Protein AF-A9UNW7-F1 (afdb_monomer_lite)

Structure (mmCIF, N/CA/C/O backbone):
data_AF-A9UNW7-F1
#
_entry.id   AF-A9UNW7-F1
#
loop_
_atom_site.group_PDB
_atom_site.id
_atom_site.type_symbol
_atom_site.label_atom_id
_atom_site.label_alt_id
_atom_site.label_comp_id
_atom_site.label_asym_id
_atom_site.label_entity_id
_atom_site.label_seq_id
_atom_site.pdbx_PDB_ins_code
_atom_site.Cartn_x
_atom_site.Cartn_y
_atom_site.Cartn_z
_atom_site.occupancy
_atom_site.B_iso_or_equiv
_atom_site.auth_seq_id
_atom_site.auth_comp_id
_atom_site.auth_asym_id
_atom_site.auth_atom_id
_atom_site.pdbx_PDB_model_num
ATOM 1 N N . MET A 1 1 ? -18.813 6.484 -6.111 1.00 53.19 1 MET A N 1
ATOM 2 C CA . MET A 1 1 ? -18.206 5.332 -6.826 1.00 53.19 1 MET A CA 1
ATOM 3 C C . MET A 1 1 ? -17.599 4.389 -5.793 1.00 53.19 1 MET A C 1
ATOM 5 O O . MET A 1 1 ? -16.773 4.836 -5.014 1.00 53.19 1 MET A O 1
ATOM 9 N N . LEU A 1 2 ? -18.031 3.123 -5.731 1.00 58.31 2 LEU A N 1
ATOM 10 C CA . LEU A 1 2 ? -17.604 2.206 -4.662 1.00 58.31 2 LEU A CA 1
ATOM 11 C C . LEU A 1 2 ? -16.202 1.634 -4.911 1.00 58.31 2 LEU A C 1
ATOM 13 O O . LEU A 1 2 ? -15.870 1.246 -6.034 1.00 58.31 2 LEU A O 1
ATOM 17 N N . LEU A 1 3 ? -15.405 1.543 -3.847 1.00 67.38 3 LEU A N 1
ATOM 18 C CA . LEU A 1 3 ? -14.061 0.972 -3.866 1.00 67.38 3 LEU A CA 1
ATOM 19 C C . LEU A 1 3 ? -14.133 -0.540 -4.151 1.00 67.38 3 LEU A C 1
ATOM 21 O O . LEU A 1 3 ? -14.644 -1.320 -3.345 1.00 67.38 3 LEU A O 1
ATOM 25 N N . VAL A 1 4 ? -13.592 -0.981 -5.289 1.00 61.62 4 VAL A N 1
ATOM 26 C CA . VAL A 1 4 ? -13.474 -2.411 -5.611 1.00 61.62 4 VAL A CA 1
ATOM 27 C C . VAL A 1 4 ? -12.068 -2.883 -5.262 1.00 61.62 4 VAL A C 1
ATOM 29 O O . VAL A 1 4 ? -11.119 -2.671 -6.011 1.00 61.62 4 VAL A O 1
ATOM 32 N N . LEU A 1 5 ? -11.937 -3.534 -4.108 1.00 64.50 5 LEU A N 1
ATOM 33 C CA . LEU A 1 5 ? -10.682 -4.145 -3.672 1.00 64.50 5 LEU A CA 1
ATOM 34 C C . LEU A 1 5 ? -10.527 -5.571 -4.212 1.00 64.50 5 LEU A C 1
ATOM 36 O O . LEU A 1 5 ? -11.493 -6.341 -4.239 1.00 64.50 5 LEU A O 1
ATOM 40 N N . SER A 1 6 ? -9.295 -5.926 -4.592 1.00 64.50 6 SER A N 1
ATOM 41 C CA . SER A 1 6 ? -8.919 -7.294 -4.959 1.00 64.50 6 SER A CA 1
ATOM 42 C C . SER A 1 6 ? -9.104 -8.250 -3.770 1.00 64.50 6 SER A C 1
ATOM 44 O O . SER A 1 6 ? -9.165 -7.829 -2.610 1.00 64.50 6 SER A O 1
ATOM 46 N N . ALA A 1 7 ? -9.198 -9.553 -4.048 1.00 59.53 7 ALA A N 1
ATOM 47 C CA . ALA A 1 7 ? -9.318 -10.572 -3.004 1.00 59.53 7 ALA A CA 1
ATOM 48 C C . ALA A 1 7 ? -8.116 -10.570 -2.038 1.00 59.53 7 ALA A C 1
ATOM 50 O O . ALA A 1 7 ? -8.296 -10.779 -0.842 1.00 59.53 7 ALA A O 1
ATOM 51 N N . GLU A 1 8 ? -6.918 -10.260 -2.537 1.00 62.12 8 GLU A N 1
ATOM 52 C CA . GLU A 1 8 ? -5.695 -10.164 -1.731 1.00 62.12 8 GLU A CA 1
ATOM 53 C C . GLU A 1 8 ? -5.702 -8.937 -0.812 1.00 62.12 8 GLU A C 1
ATOM 55 O O . GLU A 1 8 ? -5.382 -9.057 0.367 1.00 62.12 8 GLU A O 1
ATOM 60 N N . HIS A 1 9 ? -6.170 -7.772 -1.280 1.00 65.94 9 HIS A N 1
ATOM 61 C CA . HIS A 1 9 ? -6.255 -6.587 -0.413 1.00 65.94 9 HIS A CA 1
ATOM 62 C C . HIS A 1 9 ? -7.281 -6.793 0.693 1.00 65.94 9 HIS A C 1
ATOM 64 O O . HIS A 1 9 ? -7.061 -6.387 1.828 1.00 65.94 9 HIS A O 1
ATOM 70 N N . LYS A 1 10 ? -8.383 -7.488 0.394 1.00 68.81 10 LYS A N 1
ATOM 71 C CA . LYS A 1 10 ? -9.349 -7.887 1.423 1.00 68.81 10 LYS A CA 1
ATOM 72 C C . LYS A 1 10 ? -8.720 -8.812 2.469 1.00 68.81 10 LYS A C 1
ATOM 74 O O . LYS A 1 10 ? -9.060 -8.680 3.638 1.00 68.81 10 LYS A O 1
ATOM 79 N N . ALA A 1 11 ? -7.792 -9.692 2.085 1.00 67.31 11 ALA A N 1
ATOM 80 C CA . ALA A 1 11 ? -7.071 -10.549 3.026 1.00 67.31 11 ALA A CA 1
ATOM 81 C C . ALA A 1 11 ? -6.102 -9.751 3.919 1.00 67.31 11 ALA A C 1
ATOM 83 O O . ALA A 1 11 ? -6.077 -9.954 5.129 1.00 67.31 11 ALA A O 1
ATOM 84 N N . HIS A 1 12 ? -5.365 -8.785 3.360 1.00 68.06 12 HIS A N 1
ATOM 85 C CA . HIS A 1 12 ? -4.469 -7.916 4.143 1.00 68.06 12 HIS A CA 1
ATOM 86 C C . HIS A 1 12 ? -5.234 -7.012 5.119 1.00 68.06 12 HIS A C 1
ATOM 88 O O . HIS A 1 12 ? -4.772 -6.714 6.219 1.00 68.06 12 HIS A O 1
ATOM 94 N N . LEU A 1 13 ? -6.439 -6.606 4.727 1.00 71.69 13 LEU A N 1
ATOM 95 C CA . LEU A 1 13 ? -7.316 -5.751 5.514 1.00 71.69 13 LEU A CA 1
ATOM 96 C C . LEU A 1 13 ? -8.179 -6.518 6.530 1.00 71.69 13 LEU A C 1
ATOM 98 O O . LEU A 1 13 ? -8.663 -5.909 7.481 1.00 71.69 13 LEU A O 1
ATOM 102 N N . GLN A 1 14 ? -8.350 -7.838 6.386 1.00 72.44 14 GLN A N 1
ATOM 103 C CA . GLN A 1 14 ? -9.106 -8.663 7.341 1.00 72.44 14 GLN A CA 1
ATOM 104 C C . GLN A 1 14 ? -8.537 -8.577 8.760 1.00 72.44 14 GLN A C 1
ATOM 106 O O . GLN A 1 14 ? -9.302 -8.548 9.723 1.00 72.44 14 GLN A O 1
ATOM 111 N N . LEU A 1 15 ? -7.210 -8.477 8.889 1.00 71.19 15 LEU A N 1
ATOM 112 C CA . LEU A 1 15 ? -6.543 -8.305 10.180 1.00 71.19 15 LEU A CA 1
ATOM 113 C C . LEU A 1 15 ? -6.977 -7.009 10.875 1.00 71.19 15 LEU A C 1
ATOM 115 O O . LEU A 1 15 ? -7.243 -7.024 12.074 1.00 71.19 15 LEU A O 1
ATOM 119 N N . LEU A 1 16 ? -7.143 -5.913 10.131 1.00 69.25 16 LEU A N 1
ATOM 120 C CA . LEU A 1 16 ? -7.536 -4.614 10.691 1.00 69.25 16 LEU A CA 1
ATOM 121 C C . LEU A 1 16 ? -8.934 -4.632 11.311 1.00 69.25 16 LEU A C 1
ATOM 123 O O . LEU A 1 16 ? -9.174 -3.922 12.280 1.00 69.25 16 LEU A O 1
ATOM 127 N N . GLY A 1 17 ? -9.839 -5.468 10.794 1.00 70.12 17 GLY A N 1
ATOM 128 C CA . GLY A 1 17 ? -11.183 -5.626 11.355 1.00 70.12 17 GLY A CA 1
ATOM 129 C C . GLY A 1 17 ? -11.206 -6.265 12.749 1.00 70.12 17 GLY A C 1
ATOM 130 O O . GLY A 1 17 ? -12.216 -6.176 13.440 1.00 70.12 17 GLY A O 1
ATOM 131 N N . THR A 1 18 ? -10.107 -6.898 13.171 1.00 71.62 18 THR A N 1
ATOM 132 C CA . THR A 1 18 ? -9.994 -7.589 14.470 1.00 71.62 18 THR A CA 1
ATOM 133 C C . THR A 1 18 ? -9.206 -6.809 15.523 1.00 71.62 18 THR A C 1
ATOM 135 O O . THR A 1 18 ? -9.153 -7.230 16.678 1.00 71.62 18 THR A O 1
ATOM 138 N N . LEU A 1 19 ? -8.586 -5.691 15.137 1.00 72.06 19 LEU A N 1
ATOM 139 C CA . LEU A 1 19 ? -7.685 -4.917 15.988 1.00 72.06 19 LEU A CA 1
ATOM 140 C C . LEU A 1 19 ? -8.398 -3.736 16.651 1.00 72.06 19 LEU A C 1
ATOM 142 O O . LEU A 1 19 ? -9.398 -3.227 16.149 1.00 72.06 19 LEU A O 1
ATOM 146 N N . ASP A 1 20 ? -7.855 -3.301 17.790 1.00 74.81 20 ASP A N 1
ATOM 147 C CA . ASP A 1 20 ? -8.335 -2.116 18.505 1.00 74.81 20 ASP A CA 1
ATOM 148 C C . ASP A 1 20 ? -8.220 -0.875 17.596 1.00 74.81 20 ASP A C 1
ATOM 150 O O . ASP A 1 20 ? -7.157 -0.676 16.993 1.00 74.81 20 ASP A O 1
ATOM 154 N N . PRO A 1 21 ? -9.259 -0.024 17.509 1.00 71.88 21 PRO A N 1
ATOM 155 C CA . PRO A 1 21 ? -9.230 1.219 16.741 1.00 71.88 21 PRO A CA 1
ATOM 156 C C . PRO A 1 21 ? -7.955 2.054 16.936 1.00 71.88 21 PRO A C 1
ATOM 158 O O . PRO A 1 21 ? -7.429 2.584 15.959 1.00 71.88 21 PRO A O 1
ATOM 161 N N . ALA A 1 22 ? -7.399 2.109 18.153 1.00 77.06 22 ALA A N 1
ATOM 162 C CA . ALA A 1 22 ? -6.175 2.864 18.442 1.00 77.06 22 ALA A CA 1
ATOM 163 C C . ALA A 1 22 ? -4.926 2.314 17.721 1.00 77.06 22 ALA A C 1
ATOM 165 O O . ALA A 1 22 ? -4.057 3.075 17.289 1.00 77.06 22 ALA A O 1
ATOM 166 N N . ILE A 1 23 ? -4.838 0.990 17.567 1.00 76.88 23 ILE A N 1
ATOM 167 C CA . ILE A 1 23 ? -3.741 0.315 16.856 1.00 76.88 23 ILE A CA 1
ATOM 168 C C . ILE A 1 23 ? -3.827 0.627 15.366 1.00 76.88 23 ILE A C 1
ATOM 170 O O . ILE A 1 23 ? -2.818 0.847 14.695 1.00 76.88 23 ILE A O 1
ATOM 174 N N . VAL A 1 24 ? -5.049 0.669 14.848 1.00 74.44 24 VAL A N 1
ATOM 175 C CA . VAL A 1 24 ? -5.279 0.933 13.437 1.00 74.44 24 VAL A CA 1
ATOM 176 C C . VAL A 1 24 ? -4.934 2.386 13.086 1.00 74.44 24 VAL A C 1
ATOM 178 O O . VAL A 1 24 ? -4.365 2.632 12.021 1.00 74.44 24 VAL A O 1
ATOM 181 N N . THR A 1 25 ? -5.157 3.341 13.998 1.00 76.69 25 THR A N 1
ATOM 182 C CA . THR A 1 25 ? -4.634 4.711 13.854 1.00 76.69 25 THR A CA 1
ATOM 183 C C . THR A 1 25 ? -3.107 4.721 13.758 1.00 76.69 25 THR A C 1
ATOM 185 O O . THR A 1 25 ? -2.540 5.409 12.908 1.00 76.69 25 THR A O 1
ATOM 188 N N . GLU A 1 26 ? -2.425 3.949 14.615 1.00 81.00 26 GLU A N 1
ATOM 189 C CA . GLU A 1 26 ? -0.961 3.830 14.596 1.00 81.00 26 GLU A CA 1
ATOM 190 C C . GLU A 1 26 ? -0.498 3.275 13.238 1.00 81.00 26 GLU A C 1
ATOM 192 O O . GLU A 1 26 ? 0.419 3.828 12.636 1.00 81.00 26 GLU A O 1
ATOM 197 N N . PHE A 1 27 ? -1.190 2.276 12.682 1.00 83.81 27 PHE A N 1
ATOM 198 C CA . PHE A 1 27 ? -0.898 1.749 11.345 1.00 83.81 27 PHE A CA 1
ATOM 199 C C . PHE A 1 27 ? -1.154 2.744 10.212 1.00 83.81 27 PHE A C 1
ATOM 201 O O . PHE A 1 27 ? -0.343 2.816 9.290 1.00 83.81 27 PHE A O 1
ATOM 208 N N . GLY A 1 28 ? -2.222 3.541 10.284 1.00 82.19 28 GLY A N 1
ATOM 209 C CA . GLY A 1 28 ? -2.475 4.614 9.320 1.00 82.19 28 GLY A CA 1
ATOM 210 C C . GLY A 1 28 ? -1.369 5.671 9.326 1.00 82.19 28 GLY A C 1
ATOM 211 O O . GLY A 1 28 ? -0.876 6.062 8.269 1.00 82.19 28 GLY A O 1
ATOM 212 N N . ASN A 1 29 ? -0.898 6.061 10.510 1.00 83.12 29 ASN A N 1
ATOM 213 C CA . ASN A 1 29 ? 0.222 6.992 10.646 1.00 83.12 29 ASN A CA 1
ATOM 214 C C . ASN A 1 29 ? 1.536 6.395 10.125 1.00 83.12 29 ASN A C 1
ATOM 216 O O . ASN A 1 29 ? 2.287 7.079 9.435 1.00 83.12 29 ASN A O 1
ATOM 220 N N . ILE A 1 30 ? 1.797 5.112 10.401 1.00 81.94 30 ILE A N 1
ATOM 221 C CA . ILE A 1 30 ? 2.968 4.400 9.867 1.00 81.94 30 ILE A CA 1
ATOM 222 C C . ILE A 1 30 ? 2.893 4.304 8.337 1.00 81.94 30 ILE A C 1
ATOM 224 O O . ILE A 1 30 ? 3.920 4.446 7.677 1.00 81.94 30 ILE A O 1
ATOM 228 N N . ALA A 1 31 ? 1.703 4.114 7.758 1.00 83.50 31 ALA A N 1
ATOM 229 C CA . ALA A 1 31 ? 1.515 4.093 6.308 1.00 83.50 31 ALA A CA 1
ATOM 230 C C . ALA A 1 31 ? 1.880 5.442 5.666 1.00 83.50 31 ALA A C 1
ATOM 232 O O . ALA A 1 31 ? 2.579 5.476 4.655 1.00 83.50 31 ALA A O 1
ATOM 233 N N . ILE A 1 32 ? 1.466 6.561 6.269 1.00 81.25 32 ILE A N 1
ATOM 234 C CA . ILE A 1 32 ? 1.844 7.899 5.792 1.00 81.25 32 ILE A CA 1
ATOM 235 C C . ILE A 1 32 ? 3.345 8.159 5.980 1.00 81.25 32 ILE A C 1
ATOM 237 O O . ILE A 1 32 ? 3.995 8.633 5.049 1.00 81.25 32 ILE A O 1
ATOM 241 N N . ASP A 1 33 ? 3.913 7.814 7.139 1.00 79.94 33 ASP A N 1
ATOM 242 C CA . ASP A 1 33 ? 5.351 7.967 7.410 1.00 79.94 33 ASP A CA 1
ATOM 243 C C . ASP A 1 33 ? 6.197 7.148 6.425 1.00 79.94 33 ASP A C 1
ATOM 245 O O . ASP A 1 33 ? 7.210 7.623 5.918 1.00 79.94 33 ASP A O 1
ATOM 249 N N . PHE A 1 34 ? 5.734 5.951 6.062 1.00 81.31 34 PHE A N 1
ATOM 250 C CA . PHE A 1 34 ? 6.362 5.131 5.033 1.00 81.31 34 PHE A CA 1
ATOM 251 C C . PHE A 1 34 ? 6.362 5.822 3.668 1.00 81.31 34 PHE A C 1
ATOM 253 O O . PHE A 1 34 ? 7.383 5.825 2.981 1.00 81.31 34 PHE A O 1
ATOM 260 N N . LEU A 1 35 ? 5.239 6.419 3.264 1.00 75.69 35 LEU A N 1
ATOM 261 C CA . LEU A 1 35 ? 5.154 7.145 1.997 1.00 75.69 35 LEU A CA 1
ATOM 262 C C . LEU A 1 35 ? 6.041 8.399 1.982 1.00 75.69 35 LEU A C 1
ATOM 264 O O . LEU A 1 35 ? 6.531 8.782 0.922 1.00 75.69 35 LEU A O 1
ATOM 268 N N . GLN A 1 36 ? 6.246 9.040 3.135 1.00 75.81 36 GLN A N 1
ATOM 269 C CA . GLN A 1 36 ? 7.061 10.252 3.263 1.00 75.81 36 GLN A CA 1
ATOM 270 C C . GLN A 1 36 ? 8.561 9.957 3.354 1.00 75.81 36 GLN A C 1
ATOM 272 O O . GLN A 1 36 ? 9.361 10.600 2.676 1.00 75.81 36 GLN A O 1
ATOM 277 N N . ASN A 1 37 ? 8.941 8.995 4.195 1.00 73.75 37 ASN A N 1
ATOM 278 C CA . ASN A 1 37 ? 10.318 8.775 4.640 1.00 73.75 37 ASN A CA 1
ATOM 279 C C . ASN A 1 37 ? 10.882 7.400 4.233 1.00 73.75 37 ASN A C 1
ATOM 281 O O . ASN A 1 37 ? 12.066 7.129 4.446 1.00 73.75 37 ASN A O 1
ATOM 285 N N . GLY A 1 38 ? 10.066 6.535 3.626 1.00 69.12 38 GLY A N 1
ATOM 286 C CA . GLY A 1 38 ? 10.432 5.174 3.240 1.00 69.12 38 GLY A CA 1
ATOM 287 C C . GLY A 1 38 ? 10.338 4.155 4.383 1.00 69.12 38 GLY A C 1
ATOM 288 O O . GLY A 1 38 ? 9.887 4.432 5.494 1.00 69.12 38 GLY A O 1
ATOM 289 N N . THR A 1 39 ? 10.760 2.918 4.113 1.00 72.00 39 THR A N 1
ATOM 290 C CA . THR A 1 39 ? 10.608 1.798 5.055 1.00 72.00 39 THR A CA 1
ATOM 291 C C . THR A 1 39 ? 11.487 1.940 6.301 1.00 72.00 39 THR A C 1
ATOM 293 O O . THR A 1 39 ? 12.707 1.784 6.235 1.00 72.00 39 THR A O 1
ATOM 296 N N . ASN A 1 40 ? 10.872 2.099 7.478 1.00 75.94 40 ASN A N 1
ATOM 297 C CA . ASN A 1 40 ? 11.579 2.061 8.759 1.00 75.94 40 ASN A CA 1
ATOM 298 C C . ASN A 1 40 ? 11.375 0.723 9.490 1.00 75.94 40 ASN A C 1
ATOM 300 O O . ASN A 1 40 ? 10.443 0.554 10.276 1.00 75.94 40 ASN A O 1
ATOM 304 N N . GLN A 1 41 ? 12.284 -0.235 9.279 1.00 78.38 41 GLN A N 1
ATOM 305 C CA . GLN A 1 41 ? 12.186 -1.581 9.872 1.00 78.38 41 GLN A CA 1
ATOM 306 C C . GLN A 1 41 ? 12.054 -1.581 11.407 1.00 78.38 41 GLN A C 1
ATOM 308 O O . GLN A 1 41 ? 11.431 -2.482 11.966 1.00 78.38 41 GLN A O 1
ATOM 313 N N . LYS A 1 42 ? 12.597 -0.573 12.105 1.00 79.19 42 LYS A N 1
ATOM 314 C CA . LYS A 1 42 ? 12.491 -0.472 13.571 1.00 79.19 42 LYS A CA 1
ATOM 315 C C . LYS A 1 42 ? 11.057 -0.206 14.027 1.00 79.19 42 LYS A C 1
ATOM 317 O O . LYS A 1 42 ? 10.658 -0.709 15.074 1.00 79.19 42 LYS A O 1
ATOM 322 N N . VAL A 1 43 ? 10.290 0.553 13.245 1.00 78.81 43 VAL A N 1
ATOM 323 C CA . VAL A 1 43 ? 8.888 0.885 13.539 1.00 78.81 43 VAL A CA 1
ATOM 324 C C . VAL A 1 43 ? 8.014 -0.357 13.380 1.00 78.81 43 VAL A C 1
ATOM 326 O O . VAL A 1 43 ? 7.296 -0.708 14.313 1.00 78.81 43 VAL A O 1
ATOM 329 N N . TYR A 1 44 ? 8.186 -1.106 12.286 1.00 80.19 44 TYR A N 1
ATOM 330 C CA . TYR A 1 44 ? 7.499 -2.386 12.074 1.00 80.19 44 TYR A CA 1
ATOM 331 C C . TYR A 1 44 ? 7.828 -3.419 13.160 1.00 80.19 44 TYR A C 1
ATOM 333 O O . TYR A 1 44 ? 6.932 -4.062 13.700 1.00 80.19 44 TYR A O 1
ATOM 341 N N . GLN A 1 45 ? 9.104 -3.551 13.539 1.00 80.75 45 GLN A N 1
ATOM 342 C CA . GLN A 1 45 ? 9.515 -4.465 14.611 1.00 80.75 45 GLN A CA 1
ATOM 343 C C . GLN A 1 45 ? 8.970 -4.050 15.983 1.00 80.75 45 GLN A C 1
ATOM 345 O O . GLN A 1 45 ? 8.638 -4.912 16.797 1.00 80.75 45 GLN A O 1
ATOM 350 N N . SER A 1 46 ? 8.892 -2.746 16.255 1.00 83.38 46 SER A N 1
ATOM 351 C CA . SER A 1 46 ? 8.305 -2.214 17.488 1.00 83.38 46 SER A CA 1
ATOM 352 C C . SER A 1 46 ? 6.806 -2.509 17.548 1.00 83.38 46 SER A C 1
ATOM 354 O O . SER A 1 46 ? 6.333 -3.059 18.541 1.00 83.38 46 SER A O 1
ATOM 356 N N . ALA A 1 47 ? 6.079 -2.238 16.462 1.00 80.12 47 ALA A N 1
ATOM 357 C CA . ALA A 1 47 ? 4.653 -2.522 16.344 1.00 80.12 47 ALA A CA 1
ATOM 358 C C . ALA A 1 47 ? 4.353 -4.026 16.469 1.00 80.12 47 ALA A C 1
ATOM 360 O O . ALA A 1 47 ? 3.519 -4.415 17.280 1.00 80.12 47 ALA A O 1
ATOM 361 N N . ALA A 1 48 ? 5.107 -4.886 15.777 1.00 84.56 48 ALA A N 1
ATOM 362 C CA . ALA A 1 48 ? 4.984 -6.342 15.892 1.00 84.56 48 ALA A CA 1
ATOM 363 C C . ALA A 1 48 ? 5.150 -6.830 17.341 1.00 84.56 48 ALA A C 1
ATOM 365 O O . ALA A 1 48 ? 4.344 -7.615 17.838 1.00 84.56 48 ALA A O 1
ATOM 366 N N . LYS A 1 49 ? 6.148 -6.306 18.067 1.00 83.50 49 LYS A N 1
ATOM 367 C CA . LYS A 1 49 ? 6.375 -6.649 19.482 1.00 83.50 49 LYS A CA 1
ATOM 368 C C . LYS A 1 49 ? 5.270 -6.149 20.409 1.00 83.50 49 LYS A C 1
ATOM 370 O O . LYS A 1 49 ? 4.897 -6.880 21.320 1.00 83.50 49 LYS A O 1
ATOM 375 N N . LYS A 1 50 ? 4.770 -4.926 20.205 1.00 81.38 50 LYS A N 1
ATOM 376 C CA . LYS A 1 50 ? 3.678 -4.357 21.016 1.00 81.38 50 LYS A CA 1
ATOM 377 C C . LYS A 1 50 ? 2.377 -5.143 20.850 1.00 81.38 50 LYS A C 1
ATOM 379 O O . LYS A 1 50 ? 1.638 -5.301 21.813 1.00 81.38 50 LYS A O 1
ATOM 384 N N . LEU A 1 51 ? 2.118 -5.614 19.635 1.00 77.19 51 LEU A N 1
ATOM 385 C CA . LEU A 1 51 ? 0.857 -6.241 19.247 1.00 77.19 51 LEU A CA 1
ATOM 386 C C . LEU A 1 51 ? 0.873 -7.765 19.371 1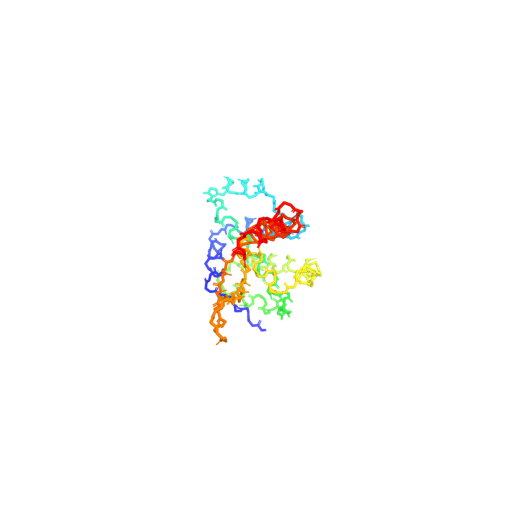.00 77.19 51 LEU A C 1
ATOM 388 O O . LEU A 1 51 ? -0.173 -8.396 19.280 1.00 77.19 51 LEU A O 1
ATOM 392 N N . GLY A 1 52 ? 2.052 -8.364 19.560 1.00 77.69 52 GLY A N 1
ATOM 393 C CA . GLY A 1 52 ? 2.211 -9.818 19.564 1.00 77.69 52 GLY A CA 1
ATOM 394 C C . GLY A 1 52 ? 1.929 -10.464 18.203 1.00 77.69 52 GLY A C 1
ATOM 395 O O . GLY A 1 52 ? 1.693 -11.668 18.144 1.00 77.69 52 GLY A O 1
ATOM 396 N N . LEU A 1 53 ? 1.948 -9.679 17.123 1.00 80.25 53 LEU A N 1
ATOM 397 C CA . LEU A 1 53 ? 1.708 -10.133 15.755 1.00 80.25 53 LEU A CA 1
ATOM 398 C C . LEU A 1 53 ? 3.036 -10.399 15.038 1.00 80.25 53 LEU A C 1
ATOM 400 O O . LEU A 1 53 ? 4.043 -9.742 15.333 1.00 80.25 53 LEU A O 1
ATOM 404 N N . PRO A 1 54 ? 3.076 -11.337 14.079 1.00 82.56 54 PRO A N 1
ATOM 405 C CA . PRO A 1 54 ? 4.262 -11.525 13.263 1.00 82.56 54 PRO A CA 1
ATOM 406 C C . PRO A 1 54 ? 4.507 -10.284 12.393 1.00 82.56 54 PRO A C 1
ATOM 408 O O . PRO A 1 54 ? 3.587 -9.577 11.982 1.00 82.56 54 PRO A O 1
ATOM 411 N N . LEU A 1 55 ? 5.782 -10.018 12.101 1.00 81.31 55 LEU A N 1
ATOM 412 C CA . LEU A 1 55 ? 6.206 -8.846 11.327 1.00 81.31 55 LEU A CA 1
ATOM 413 C C . LEU A 1 55 ? 5.519 -8.770 9.954 1.00 81.31 55 LEU A C 1
ATOM 415 O O . LEU A 1 55 ? 5.222 -7.676 9.488 1.00 81.31 55 LEU A O 1
ATOM 419 N N . THR A 1 56 ? 5.262 -9.930 9.347 1.00 80.56 56 THR A N 1
ATOM 420 C CA . THR A 1 56 ? 4.571 -10.086 8.061 1.00 80.56 56 THR A CA 1
ATOM 421 C C . THR A 1 56 ? 3.141 -9.568 8.098 1.00 80.56 56 THR A C 1
ATOM 423 O O . THR A 1 56 ? 2.680 -8.970 7.134 1.00 80.56 56 THR A O 1
ATOM 426 N N . ASP A 1 57 ? 2.440 -9.758 9.212 1.00 79.75 57 ASP A N 1
ATOM 427 C CA . ASP A 1 57 ? 1.041 -9.353 9.348 1.00 79.75 57 ASP A CA 1
ATOM 428 C C . ASP A 1 57 ? 0.954 -7.842 9.548 1.00 79.75 57 ASP A C 1
ATOM 430 O O . ASP A 1 57 ? 0.103 -7.178 8.963 1.00 79.75 57 ASP A O 1
ATOM 434 N N . VAL A 1 58 ? 1.899 -7.279 10.308 1.00 81.69 58 VAL A N 1
ATOM 435 C CA . VAL A 1 58 ? 2.025 -5.828 10.486 1.00 81.69 58 VAL A CA 1
ATOM 436 C C . VAL A 1 58 ? 2.401 -5.143 9.174 1.00 81.69 58 VAL A C 1
ATOM 438 O O . VAL A 1 58 ? 1.806 -4.121 8.838 1.00 81.69 58 VAL A O 1
ATOM 441 N N . SER A 1 59 ? 3.357 -5.689 8.413 1.00 80.50 59 SER A N 1
ATOM 442 C CA . SER A 1 59 ? 3.710 -5.124 7.105 1.00 80.50 59 SER A CA 1
ATOM 443 C C . SER A 1 59 ? 2.535 -5.197 6.136 1.00 80.50 59 SER A C 1
ATOM 445 O O . SER A 1 59 ? 2.181 -4.180 5.550 1.00 80.50 59 SER A O 1
ATOM 447 N N . SER A 1 60 ? 1.860 -6.348 6.060 1.00 79.94 60 SER A N 1
ATOM 448 C CA . SER A 1 60 ? 0.702 -6.541 5.178 1.00 79.94 60 SER A CA 1
ATOM 449 C C . SER A 1 60 ? -0.450 -5.594 5.526 1.00 79.94 60 SER A C 1
ATOM 451 O O . SER A 1 60 ? -1.084 -5.034 4.635 1.00 79.94 60 SER A O 1
ATOM 453 N N . ALA A 1 61 ? -0.703 -5.366 6.819 1.00 81.44 61 ALA A N 1
ATOM 454 C CA . ALA A 1 61 ? -1.732 -4.442 7.286 1.00 81.44 61 ALA A CA 1
ATOM 455 C C . ALA A 1 61 ? -1.431 -2.985 6.886 1.00 81.44 61 ALA A C 1
ATOM 457 O O . ALA A 1 61 ? -2.302 -2.293 6.357 1.00 81.44 61 ALA A O 1
ATOM 458 N N . VAL A 1 62 ? -0.192 -2.527 7.096 1.00 83.06 62 VAL A N 1
ATOM 459 C CA . VAL A 1 62 ? 0.241 -1.168 6.726 1.00 83.06 62 VAL A CA 1
ATOM 460 C C . VAL A 1 62 ? 0.237 -0.979 5.206 1.00 83.06 62 VAL A C 1
ATOM 462 O O . VAL A 1 62 ? -0.243 0.043 4.717 1.00 83.06 62 VAL A O 1
ATOM 465 N N . GLU A 1 63 ? 0.704 -1.973 4.449 1.00 79.19 63 GLU A N 1
ATOM 466 C CA . GLU A 1 63 ? 0.652 -1.981 2.982 1.00 79.19 63 GLU A CA 1
ATOM 467 C C . GLU A 1 63 ? -0.790 -1.935 2.464 1.00 79.19 63 GLU A C 1
ATOM 469 O O . GLU A 1 63 ? -1.095 -1.166 1.551 1.00 79.19 63 GLU A O 1
ATOM 474 N N . GLY A 1 64 ? -1.699 -2.685 3.093 1.00 80.06 64 GLY A N 1
ATOM 475 C CA . GLY A 1 64 ? -3.126 -2.660 2.779 1.00 80.06 64 GLY A CA 1
ATOM 476 C C . GLY A 1 64 ? -3.749 -1.274 2.969 1.00 80.06 64 GLY A C 1
ATOM 477 O O . GLY A 1 64 ? -4.484 -0.811 2.094 1.00 80.06 64 GLY A O 1
ATOM 478 N N . ILE A 1 65 ? -3.429 -0.584 4.071 1.00 83.19 65 ILE A N 1
ATOM 479 C CA . ILE A 1 65 ? -3.906 0.787 4.332 1.00 83.19 65 ILE A CA 1
ATOM 480 C C . ILE A 1 65 ? -3.332 1.764 3.308 1.00 83.19 65 ILE A C 1
ATOM 482 O O . ILE A 1 65 ? -4.070 2.554 2.721 1.00 83.19 65 ILE A O 1
ATOM 486 N N . MET A 1 66 ? -2.025 1.700 3.072 1.00 82.75 66 MET A N 1
ATOM 487 C CA . MET A 1 66 ? -1.338 2.556 2.111 1.00 82.75 66 MET A CA 1
ATOM 488 C C . MET A 1 66 ? -1.939 2.419 0.711 1.00 82.75 66 MET A C 1
ATOM 490 O O . MET A 1 66 ? -2.235 3.420 0.057 1.00 82.75 66 MET A O 1
ATOM 494 N N . PHE A 1 67 ? -2.171 1.185 0.267 1.00 79.62 67 PHE A N 1
ATOM 495 C CA . PHE A 1 67 ? -2.803 0.940 -1.017 1.00 79.62 67 PHE A CA 1
ATOM 496 C C . PHE A 1 67 ? -4.232 1.468 -1.070 1.00 79.62 67 PHE A C 1
ATOM 498 O O . PHE A 1 67 ? -4.608 2.101 -2.052 1.00 79.62 67 PHE A O 1
ATOM 505 N N . LEU A 1 68 ? -5.023 1.222 -0.025 1.00 82.12 68 LEU A N 1
ATOM 506 C CA . LEU A 1 68 ? -6.391 1.716 0.047 1.00 82.12 68 LEU A CA 1
ATOM 507 C C . LEU A 1 68 ? -6.417 3.242 -0.095 1.00 82.12 68 LEU A C 1
ATOM 509 O O . LEU A 1 68 ? -7.175 3.753 -0.915 1.00 82.12 68 LEU A O 1
ATOM 513 N N . LEU A 1 69 ? -5.548 3.961 0.620 1.00 84.00 69 LEU A N 1
ATOM 514 C CA . LEU A 1 69 ? -5.440 5.420 0.535 1.00 84.00 69 LEU A CA 1
ATOM 515 C C . LEU A 1 69 ? -5.048 5.895 -0.873 1.00 84.00 69 LEU A C 1
ATOM 517 O O . LEU A 1 69 ? -5.671 6.813 -1.407 1.00 84.00 69 LEU A O 1
ATOM 521 N N . LEU A 1 70 ? -4.061 5.252 -1.501 1.00 82.25 70 LEU A N 1
ATOM 522 C CA . LEU A 1 70 ? -3.633 5.591 -2.861 1.00 82.25 70 LEU A CA 1
ATOM 523 C C . LEU A 1 70 ? -4.717 5.298 -3.904 1.00 82.25 70 LEU A C 1
ATOM 525 O O . LEU A 1 70 ? -4.910 6.092 -4.823 1.00 82.25 70 LEU A O 1
ATOM 529 N N . GLU A 1 71 ? -5.459 4.201 -3.757 1.00 80.44 71 GLU A N 1
ATOM 530 C CA . GLU A 1 71 ? -6.595 3.886 -4.625 1.00 80.44 71 GLU A CA 1
ATOM 531 C C . GLU A 1 71 ? -7.738 4.882 -4.477 1.00 80.44 71 GLU A C 1
ATOM 533 O O . GLU A 1 71 ? -8.333 5.279 -5.479 1.00 80.44 71 GLU A O 1
ATOM 538 N N . CYS A 1 72 ? -8.013 5.339 -3.254 1.00 83.38 72 CYS A N 1
ATOM 539 C CA . CYS A 1 72 ? -9.018 6.373 -3.021 1.00 83.38 72 CYS A CA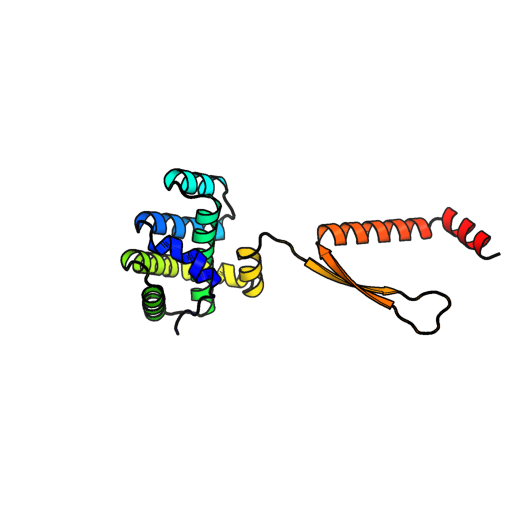 1
ATOM 540 C C . CYS A 1 72 ? -8.662 7.665 -3.762 1.00 83.38 72 CYS A C 1
ATOM 542 O O . CYS A 1 72 ? -9.514 8.227 -4.451 1.00 83.38 72 CYS A O 1
ATOM 544 N N . VAL A 1 73 ? -7.391 8.085 -3.702 1.00 85.25 73 VAL A N 1
ATOM 545 C CA . VAL A 1 73 ? -6.915 9.272 -4.430 1.00 85.25 73 VAL A CA 1
ATOM 546 C C . VAL A 1 73 ? -6.930 9.049 -5.941 1.00 85.25 73 VAL A C 1
ATOM 548 O O . VAL A 1 73 ? -7.342 9.938 -6.688 1.00 85.25 73 VAL A O 1
ATOM 551 N N . ARG A 1 74 ? -6.527 7.861 -6.412 1.00 82.62 74 ARG A N 1
ATOM 552 C CA . ARG A 1 74 ? -6.524 7.507 -7.841 1.00 82.62 74 ARG A CA 1
ATOM 553 C C . ARG A 1 74 ? -7.923 7.576 -8.445 1.00 82.62 74 ARG A C 1
ATOM 555 O O . ARG A 1 74 ? -8.094 8.095 -9.545 1.00 82.62 74 ARG A O 1
ATOM 562 N N . LEU A 1 75 ? -8.908 7.039 -7.731 1.00 81.56 75 LEU A N 1
ATOM 563 C CA . LEU A 1 75 ? -10.311 7.030 -8.137 1.00 81.56 75 LEU A CA 1
ATOM 564 C C . LEU A 1 75 ? -11.033 8.343 -7.805 1.00 81.56 75 LEU A C 1
ATOM 566 O O . LEU A 1 75 ? -12.189 8.503 -8.191 1.00 81.56 75 LEU A O 1
ATOM 570 N N . ASN A 1 76 ? -10.352 9.281 -7.135 1.00 81.69 76 ASN A N 1
ATOM 571 C CA . ASN A 1 76 ? -10.900 10.557 -6.691 1.00 81.69 76 ASN A CA 1
ATOM 572 C C . ASN A 1 76 ? -12.218 10.369 -5.918 1.00 81.69 76 ASN A C 1
ATOM 574 O O . ASN A 1 76 ? -13.230 10.998 -6.227 1.00 81.69 76 ASN A O 1
ATOM 578 N N . ILE A 1 77 ? -12.201 9.435 -4.962 1.00 83.06 77 ILE A N 1
ATOM 579 C CA . ILE A 1 77 ? -13.374 9.043 -4.178 1.00 83.06 77 ILE A CA 1
ATOM 580 C C . ILE A 1 77 ? -13.725 10.157 -3.192 1.00 83.06 77 ILE A C 1
ATOM 582 O O . ILE A 1 77 ? -12.862 10.656 -2.463 1.00 83.06 77 ILE A O 1
ATOM 586 N N . GLU A 1 78 ? -15.003 10.531 -3.175 1.00 82.69 78 GLU A N 1
ATOM 587 C CA . GLU A 1 78 ? -15.553 11.472 -2.204 1.00 82.69 78 GLU A CA 1
ATOM 588 C C . GLU A 1 78 ? -15.716 10.813 -0.827 1.00 82.69 78 GLU A C 1
ATOM 590 O O . GLU A 1 78 ? -15.846 9.601 -0.692 1.00 82.69 78 GLU A O 1
ATOM 595 N N . GLU A 1 79 ? -15.729 11.614 0.232 1.00 80.56 79 GLU A N 1
ATOM 596 C CA . GLU A 1 79 ? -15.737 11.120 1.617 1.00 80.56 79 GLU A CA 1
ATOM 597 C C . GLU A 1 79 ? -16.934 10.214 1.938 1.00 80.56 79 GLU A C 1
ATOM 599 O O . GLU A 1 79 ? -16.802 9.234 2.670 1.00 80.56 79 GLU A O 1
ATOM 604 N N . THR A 1 80 ? -18.097 10.540 1.374 1.00 79.00 80 THR A N 1
ATOM 605 C CA . THR A 1 80 ? -19.341 9.772 1.500 1.00 79.00 80 THR A CA 1
ATOM 606 C C . THR A 1 80 ? -19.207 8.400 0.846 1.00 79.00 80 THR A C 1
ATOM 608 O O . THR A 1 80 ? -19.510 7.383 1.465 1.00 79.00 80 THR A O 1
ATOM 611 N N . ASP A 1 81 ? -18.653 8.361 -0.365 1.00 81.12 81 ASP A N 1
ATOM 612 C CA . ASP A 1 81 ? -18.373 7.127 -1.095 1.00 81.12 81 ASP A CA 1
ATOM 613 C C . ASP A 1 81 ? -17.300 6.272 -0.400 1.00 81.12 81 ASP A C 1
ATOM 615 O O . ASP A 1 81 ? -17.371 5.038 -0.423 1.00 81.12 81 ASP A O 1
ATOM 619 N N . LEU A 1 82 ? -16.302 6.907 0.227 1.00 81.12 82 LEU A N 1
ATOM 620 C CA . LEU A 1 82 ? -15.276 6.221 1.010 1.00 81.12 82 LEU A CA 1
ATOM 621 C C . LEU A 1 82 ? -15.895 5.570 2.248 1.00 81.12 82 LEU A C 1
ATOM 623 O O . LEU A 1 82 ? -15.651 4.394 2.503 1.00 81.12 82 LEU A O 1
ATOM 627 N N . HIS A 1 83 ? -16.736 6.299 2.979 1.00 81.56 83 HIS A N 1
ATOM 628 C CA . HIS A 1 83 ? -17.449 5.765 4.134 1.00 81.56 83 HIS A CA 1
ATOM 629 C C . HIS A 1 83 ? -18.312 4.549 3.759 1.00 81.56 83 HIS A C 1
ATOM 631 O O . HIS A 1 83 ? -18.192 3.494 4.381 1.00 81.56 83 HIS A O 1
ATOM 637 N N . ASP A 1 84 ? -19.102 4.644 2.688 1.00 80.38 84 ASP A N 1
ATOM 638 C CA . ASP A 1 84 ? -19.951 3.543 2.213 1.00 80.38 84 ASP A CA 1
ATOM 639 C C . ASP A 1 84 ? -19.128 2.331 1.739 1.00 80.38 84 ASP A C 1
ATOM 641 O O . ASP A 1 84 ? -19.492 1.166 1.956 1.00 80.38 84 ASP A O 1
ATOM 645 N N . SER A 1 85 ? -17.963 2.592 1.147 1.00 80.25 85 SER A N 1
ATOM 646 C CA . SER A 1 85 ? -17.012 1.550 0.758 1.00 80.25 85 SER A CA 1
ATOM 647 C C . SER A 1 85 ? -16.400 0.842 1.971 1.00 80.25 85 SER A C 1
ATOM 649 O O . SER A 1 85 ? -16.285 -0.383 1.970 1.00 80.25 85 SER A O 1
ATOM 651 N N . LEU A 1 86 ? -16.046 1.578 3.028 1.00 79.69 86 LEU A N 1
ATOM 652 C CA . LEU A 1 86 ? -15.490 1.017 4.264 1.00 79.69 86 LEU A CA 1
ATOM 653 C C . LEU A 1 86 ? -16.538 0.225 5.058 1.00 79.69 86 LEU A C 1
ATOM 655 O O . LEU A 1 86 ? -16.224 -0.847 5.580 1.00 79.69 86 LEU A O 1
ATOM 659 N N . LEU A 1 87 ? -17.796 0.678 5.064 1.00 76.31 87 LEU A N 1
ATOM 660 C CA . LEU A 1 87 ? -18.920 -0.081 5.622 1.00 76.31 87 LEU A CA 1
ATOM 661 C C . LEU A 1 87 ? -19.108 -1.425 4.908 1.00 76.31 87 LEU A C 1
ATOM 663 O O . LEU A 1 87 ? -19.318 -2.451 5.554 1.00 76.31 87 LEU A O 1
ATOM 667 N N . THR A 1 88 ? -18.964 -1.448 3.581 1.00 76.12 88 THR A N 1
ATOM 668 C CA . THR A 1 88 ? -19.033 -2.687 2.786 1.00 76.12 88 THR A CA 1
ATOM 669 C C . THR A 1 88 ? -17.910 -3.669 3.150 1.00 76.12 88 THR A C 1
ATOM 671 O O . THR A 1 88 ? -18.080 -4.885 3.051 1.00 76.12 88 THR A O 1
ATOM 674 N N . LEU A 1 89 ? -16.767 -3.160 3.616 1.00 71.12 89 LEU A N 1
ATOM 675 C CA . LEU A 1 89 ? -15.629 -3.958 4.078 1.00 71.12 89 LEU A CA 1
ATOM 676 C C . LEU A 1 89 ? -15.768 -4.430 5.535 1.00 71.12 89 LEU A C 1
ATOM 678 O O . LEU A 1 89 ? -14.890 -5.135 6.022 1.00 71.12 89 LEU A O 1
ATOM 682 N N . SER A 1 90 ? -16.891 -4.121 6.200 1.00 70.94 90 SER A N 1
ATOM 683 C CA . SER A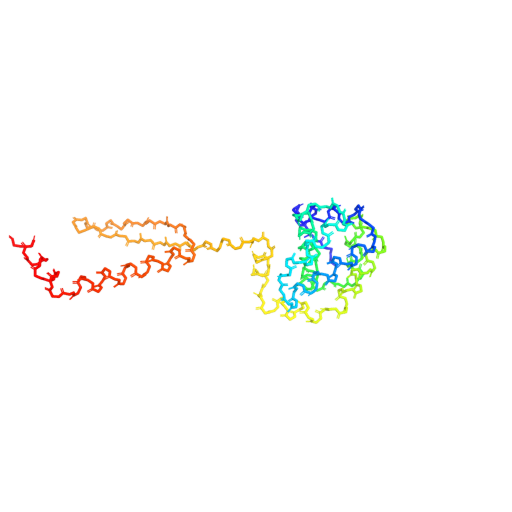 1 90 ? -17.178 -4.497 7.596 1.00 70.94 90 SER A CA 1
ATOM 684 C C . SER A 1 90 ? -16.150 -3.965 8.599 1.00 70.94 90 SER A C 1
ATOM 686 O O . SER A 1 90 ? -15.881 -4.592 9.623 1.00 70.94 90 SER A O 1
ATOM 688 N N . PHE A 1 91 ? -15.562 -2.807 8.304 1.00 72.88 91 PHE A N 1
ATOM 689 C CA . PHE A 1 91 ? -14.636 -2.153 9.214 1.00 72.88 91 PHE A CA 1
ATOM 690 C C . PHE A 1 91 ? -15.347 -1.507 10.410 1.00 72.88 91 PHE A C 1
ATOM 692 O O . PHE A 1 91 ? -16.486 -1.053 10.274 1.00 72.88 91 PHE A O 1
ATOM 699 N N . PRO A 1 92 ? -14.674 -1.392 11.573 1.00 71.94 92 PRO A N 1
ATOM 700 C CA . PRO A 1 92 ? -15.195 -0.625 12.697 1.00 71.94 92 PRO A CA 1
ATOM 701 C C . PRO A 1 92 ? -15.491 0.827 12.294 1.00 71.94 92 PRO A C 1
ATOM 703 O O . PRO A 1 92 ? -14.718 1.458 11.566 1.00 71.94 92 PRO A O 1
ATOM 706 N N . THR A 1 93 ? -16.598 1.382 12.791 1.00 72.44 93 THR A N 1
ATOM 707 C CA . THR A 1 93 ? -17.026 2.751 12.462 1.00 72.44 93 THR A CA 1
ATOM 708 C C . THR A 1 93 ? -15.994 3.790 12.907 1.00 72.44 93 THR A C 1
ATOM 710 O O . THR A 1 93 ? -15.696 4.717 12.160 1.00 72.44 93 THR A O 1
ATOM 713 N N . GLU A 1 94 ? -15.377 3.595 14.077 1.00 76.38 94 GLU A N 1
ATOM 714 C CA . GLU A 1 94 ? -14.302 4.461 14.586 1.00 76.38 94 GLU A CA 1
ATOM 715 C C . GLU A 1 94 ? -13.068 4.436 13.675 1.00 76.38 94 GLU A C 1
ATOM 717 O O . GLU A 1 94 ? -12.545 5.491 13.312 1.00 76.38 94 GLU A O 1
ATOM 722 N N . PHE A 1 95 ? -12.655 3.252 13.208 1.00 76.12 95 PHE A N 1
ATOM 723 C CA . PHE A 1 95 ? -11.570 3.142 12.232 1.00 76.12 95 PHE A CA 1
ATOM 724 C C . PHE A 1 95 ? -11.918 3.869 10.929 1.00 76.12 95 PHE A C 1
ATOM 726 O O . PHE A 1 95 ? -11.106 4.630 10.406 1.00 76.12 95 PHE A O 1
ATOM 733 N N . SER A 1 96 ? -13.145 3.690 10.437 1.00 80.25 96 SER A N 1
ATOM 734 C CA . SER A 1 96 ? -13.592 4.326 9.197 1.00 80.25 96 SER A CA 1
ATOM 735 C C . SER A 1 96 ? -13.506 5.851 9.290 1.00 80.25 96 SER A C 1
ATOM 737 O O . SER A 1 96 ? -12.992 6.493 8.378 1.00 80.25 96 SER A O 1
ATOM 739 N N . THR A 1 97 ? -13.919 6.434 10.421 1.00 83.00 97 THR A N 1
ATOM 740 C CA . THR A 1 97 ? -13.820 7.885 10.642 1.00 83.00 97 THR A CA 1
ATOM 741 C C . THR A 1 97 ? -12.381 8.393 10.665 1.00 83.00 97 THR A C 1
ATOM 743 O O . THR A 1 97 ? -12.083 9.402 10.029 1.00 83.00 97 THR A O 1
ATOM 746 N N . GLN A 1 98 ? -11.471 7.672 11.321 1.00 81.94 98 GLN A N 1
ATOM 747 C CA . GLN A 1 98 ? -10.063 8.060 11.390 1.00 81.94 98 GLN A CA 1
ATOM 748 C C . GLN A 1 98 ? -9.354 7.913 10.044 1.00 81.94 98 GLN A C 1
ATOM 750 O O . GLN A 1 98 ? -8.560 8.766 9.662 1.00 81.94 98 GLN A O 1
ATOM 755 N N . LEU A 1 99 ? -9.648 6.851 9.292 1.00 82.62 99 LEU A N 1
ATOM 756 C CA . LEU A 1 99 ? -9.059 6.644 7.974 1.00 82.62 99 LEU A CA 1
ATOM 757 C C . LEU A 1 99 ? -9.503 7.731 6.988 1.00 82.62 99 LEU A C 1
ATOM 759 O O . LEU A 1 99 ? -8.690 8.223 6.207 1.00 82.62 99 LEU A O 1
ATOM 763 N N . ILE A 1 100 ? -10.772 8.145 7.067 1.00 86.38 100 ILE A N 1
ATOM 764 C CA . ILE A 1 100 ? -11.293 9.291 6.315 1.00 86.38 100 ILE A CA 1
ATOM 765 C C . ILE A 1 100 ? -10.556 10.577 6.724 1.00 86.38 100 ILE A C 1
ATOM 767 O O . ILE A 1 100 ? -10.182 11.363 5.859 1.00 86.38 100 ILE A O 1
ATOM 771 N N . GLU A 1 101 ? -10.299 10.796 8.015 1.00 87.62 101 GLU A N 1
ATOM 772 C CA . GLU A 1 101 ? -9.547 11.966 8.494 1.00 87.62 101 GLU A CA 1
ATOM 773 C C . GLU A 1 101 ? -8.096 11.984 7.981 1.00 87.62 101 GLU A C 1
ATOM 775 O O . GLU A 1 101 ? -7.626 13.017 7.493 1.00 87.62 101 GLU A O 1
ATOM 780 N N . ILE A 1 102 ? -7.408 10.838 8.008 1.00 85.31 102 ILE A N 1
ATOM 781 C CA . ILE A 1 102 ? -6.056 10.670 7.450 1.00 85.31 102 ILE A CA 1
ATOM 782 C C . ILE A 1 102 ? -6.068 10.954 5.945 1.00 85.31 102 ILE A C 1
ATOM 784 O O . ILE A 1 102 ? -5.223 11.702 5.449 1.00 85.31 102 ILE A O 1
ATOM 788 N N . TYR A 1 103 ? -7.048 10.404 5.224 1.00 86.31 103 TYR A N 1
ATOM 789 C CA . TYR A 1 103 ? -7.217 10.628 3.791 1.00 86.31 103 TYR A CA 1
ATOM 790 C C . TYR A 1 103 ? -7.373 12.115 3.463 1.00 86.31 103 TYR A C 1
ATOM 792 O O . TYR A 1 103 ? -6.663 12.612 2.594 1.00 86.31 103 TYR A O 1
ATOM 800 N N . LYS A 1 104 ? -8.228 12.848 4.190 1.00 87.50 104 LYS A N 1
ATOM 801 C CA . LYS A 1 104 ? -8.402 14.300 4.006 1.00 87.50 104 LYS A CA 1
ATOM 802 C C . LYS A 1 104 ? -7.116 15.067 4.281 1.00 87.50 104 LYS A C 1
ATOM 804 O O . LYS A 1 104 ? -6.691 15.881 3.467 1.00 87.50 104 LYS A O 1
ATOM 809 N N . THR A 1 105 ? -6.506 14.795 5.432 1.00 89.19 105 THR A N 1
ATOM 810 C CA . THR A 1 105 ? -5.328 15.522 5.920 1.00 89.19 105 THR A CA 1
ATOM 811 C C . THR A 1 105 ? -4.150 15.374 4.963 1.00 89.19 105 THR A C 1
ATOM 813 O O . THR A 1 105 ? -3.412 16.329 4.730 1.00 89.19 105 THR A O 1
ATOM 816 N N . HIS A 1 106 ? -3.994 14.191 4.368 1.00 86.00 106 HIS A N 1
ATOM 817 C CA . HIS A 1 106 ? -2.873 13.872 3.492 1.00 86.00 106 HIS A CA 1
ATOM 818 C C . HIS A 1 106 ? -3.247 13.787 2.008 1.00 86.00 106 HIS A C 1
ATOM 820 O O . HIS A 1 106 ? -2.422 13.339 1.216 1.00 86.00 106 HIS A O 1
ATOM 826 N N . HIS A 1 107 ? -4.437 14.236 1.599 1.00 86.50 107 HIS A N 1
ATOM 827 C CA . HIS A 1 107 ? -4.934 14.059 0.230 1.00 86.50 107 HIS A CA 1
ATOM 828 C C . HIS A 1 107 ? -3.974 14.615 -0.836 1.00 86.50 107 HIS A C 1
ATOM 830 O O . HIS A 1 107 ? -3.632 13.924 -1.796 1.00 86.50 107 HIS A O 1
ATOM 836 N N . GLU A 1 108 ? -3.490 15.849 -0.656 1.00 84.62 108 GLU A N 1
ATOM 837 C CA . GLU A 1 108 ? -2.549 16.479 -1.596 1.00 84.62 108 GLU A CA 1
ATOM 838 C C . GLU A 1 108 ? -1.212 15.736 -1.662 1.00 84.62 108 GLU A C 1
ATOM 840 O O . GLU A 1 108 ? -0.654 15.540 -2.741 1.00 84.62 108 GLU A O 1
ATOM 845 N N . PHE A 1 109 ? -0.723 15.269 -0.513 1.00 85.19 109 PHE A N 1
ATOM 846 C CA . PHE A 1 109 ? 0.510 14.496 -0.428 1.00 85.19 109 PHE A CA 1
ATOM 847 C C . PHE A 1 109 ? 0.371 13.137 -1.125 1.00 85.19 109 PHE A C 1
ATOM 849 O O . PHE A 1 109 ? 1.211 12.773 -1.942 1.00 85.19 109 PHE A O 1
ATOM 856 N N . LEU A 1 110 ? -0.711 12.407 -0.855 1.00 85.19 110 LEU A N 1
ATOM 857 C CA . LEU A 1 110 ? -1.006 11.127 -1.498 1.00 85.19 110 LEU A CA 1
ATOM 858 C C . LEU A 1 110 ? -1.133 11.282 -3.019 1.00 85.19 110 LEU A C 1
ATOM 860 O O . LEU A 1 110 ? -0.662 10.426 -3.769 1.00 85.19 110 LEU A O 1
ATOM 864 N N . ARG A 1 111 ? -1.706 12.399 -3.484 1.00 84.38 111 ARG A N 1
ATOM 865 C CA . ARG A 1 111 ? -1.795 12.713 -4.913 1.00 84.38 111 ARG A CA 1
ATOM 866 C C . ARG A 1 111 ? -0.435 13.010 -5.527 1.00 84.38 111 ARG A C 1
ATOM 868 O O . ARG A 1 111 ? -0.117 12.450 -6.570 1.00 84.38 111 ARG A O 1
ATOM 875 N N . TYR A 1 112 ? 0.396 13.793 -4.845 1.00 82.88 112 TYR A N 1
ATOM 876 C CA . TYR A 1 112 ? 1.780 14.026 -5.252 1.00 82.88 112 TYR A CA 1
ATOM 877 C C . TYR A 1 112 ? 2.584 12.720 -5.347 1.00 82.88 112 TYR A C 1
ATOM 879 O O . TYR A 1 112 ? 3.311 12.506 -6.316 1.00 82.88 112 TYR A O 1
ATOM 887 N N . VAL A 1 113 ? 2.435 11.823 -4.369 1.00 79.38 113 VAL A N 1
ATOM 888 C CA . VAL A 1 113 ? 3.088 10.507 -4.372 1.00 79.38 113 VAL A CA 1
ATOM 889 C C . VAL A 1 113 ? 2.631 9.672 -5.568 1.00 79.38 113 VAL A C 1
ATOM 891 O O . VAL A 1 113 ? 3.469 9.095 -6.263 1.00 79.38 113 VAL A O 1
ATOM 894 N N . LEU A 1 114 ? 1.323 9.631 -5.839 1.00 77.94 114 LEU A N 1
ATOM 895 C CA . LEU A 1 114 ? 0.766 8.898 -6.974 1.00 77.94 114 LEU A CA 1
ATOM 896 C C . LEU A 1 114 ? 1.252 9.461 -8.318 1.00 77.94 114 LEU A C 1
ATOM 898 O O . LEU A 1 114 ? 1.599 8.682 -9.204 1.00 77.94 114 LEU A O 1
ATOM 902 N N . ASP A 1 115 ? 1.330 10.785 -8.452 1.00 77.56 115 ASP A N 1
ATOM 903 C CA . ASP A 1 115 ? 1.834 11.453 -9.657 1.00 77.56 115 ASP A CA 1
ATOM 904 C C . ASP A 1 115 ? 3.344 11.229 -9.848 1.00 77.56 115 ASP A C 1
ATOM 906 O O . ASP A 1 115 ? 3.816 11.076 -10.975 1.00 77.56 115 ASP A O 1
ATOM 910 N N . THR A 1 116 ? 4.106 11.164 -8.752 1.00 74.19 116 THR A N 1
ATOM 911 C CA . THR A 1 116 ? 5.564 10.960 -8.778 1.00 74.19 116 THR A CA 1
ATOM 912 C C . THR A 1 116 ? 5.939 9.521 -9.118 1.00 74.19 116 THR A C 1
ATOM 914 O O . THR A 1 116 ? 6.871 9.285 -9.886 1.00 74.19 116 THR A O 1
ATOM 917 N N . LEU A 1 117 ? 5.239 8.545 -8.535 1.00 67.50 117 LEU A N 1
ATOM 918 C CA . LEU A 1 117 ? 5.507 7.129 -8.777 1.00 67.50 117 LEU A CA 1
ATOM 919 C C . LEU A 1 117 ? 4.831 6.653 -10.069 1.00 67.50 117 LEU A C 1
ATOM 921 O O . LEU A 1 117 ? 5.380 5.819 -10.779 1.00 67.50 117 LEU A O 1
ATOM 925 N N . GLY A 1 118 ? 3.674 7.206 -10.420 1.00 61.81 118 GLY A N 1
ATOM 926 C CA . GLY A 1 118 ? 2.802 6.676 -11.459 1.00 61.81 118 GLY A CA 1
ATOM 927 C C . GLY A 1 118 ? 1.986 5.476 -10.946 1.00 61.81 118 GLY A C 1
ATOM 928 O O . GLY A 1 118 ? 2.480 4.671 -10.150 1.00 61.81 118 GLY A O 1
ATOM 929 N N . PRO A 1 119 ? 0.731 5.305 -11.401 1.00 58.88 119 PRO A N 1
ATOM 930 C CA . PRO A 1 119 ? -0.217 4.346 -10.821 1.00 58.88 119 PRO A CA 1
ATOM 931 C C . PRO A 1 119 ? 0.242 2.883 -10.920 1.00 58.88 119 PRO A C 1
ATOM 933 O O . PRO A 1 119 ? 0.034 2.101 -9.994 1.00 58.88 119 PRO A O 1
ATOM 936 N N . GLU A 1 120 ? 0.918 2.515 -12.009 1.00 55.47 120 GLU A N 1
ATOM 937 C CA . GLU A 1 120 ? 1.418 1.150 -12.217 1.00 55.47 120 GLU A CA 1
ATOM 938 C C . GLU A 1 120 ? 2.654 0.834 -11.367 1.00 55.47 120 GLU A C 1
ATOM 940 O O . GLU A 1 120 ? 2.823 -0.295 -10.908 1.00 55.47 120 GLU A O 1
ATOM 945 N N . VAL A 1 121 ? 3.528 1.816 -11.133 1.00 52.12 121 VAL A N 1
ATOM 946 C CA . VAL A 1 121 ? 4.734 1.626 -10.314 1.00 52.12 121 VAL A CA 1
ATOM 947 C C . VAL A 1 121 ? 4.372 1.669 -8.837 1.00 52.12 121 VAL A C 1
ATOM 949 O O . VAL A 1 121 ? 4.932 0.886 -8.079 1.00 52.12 121 VAL A O 1
ATOM 952 N N . ALA A 1 122 ? 3.409 2.499 -8.427 1.00 54.81 122 ALA A N 1
ATOM 953 C CA . ALA A 1 122 ? 2.864 2.477 -7.072 1.00 54.81 122 ALA A CA 1
ATOM 954 C C . ALA A 1 122 ? 2.286 1.092 -6.743 1.00 54.81 122 ALA A C 1
ATOM 956 O O . ALA A 1 122 ? 2.672 0.492 -5.751 1.00 54.81 122 ALA A O 1
ATOM 957 N N . GLN A 1 123 ? 1.467 0.503 -7.620 1.00 57.38 123 GLN A N 1
ATOM 958 C CA . GLN A 1 123 ? 1.016 -0.880 -7.434 1.00 57.38 123 GLN A CA 1
ATOM 959 C C . GLN A 1 123 ? 2.194 -1.870 -7.379 1.00 57.38 123 GLN A C 1
ATOM 961 O O . GLN A 1 123 ? 2.329 -2.631 -6.424 1.00 57.38 123 GLN A O 1
ATOM 966 N N . ARG A 1 124 ? 3.103 -1.853 -8.357 1.00 52.75 124 ARG A N 1
ATOM 967 C CA . ARG A 1 124 ? 4.184 -2.857 -8.432 1.00 52.75 124 ARG A CA 1
ATOM 968 C C . ARG A 1 124 ? 5.2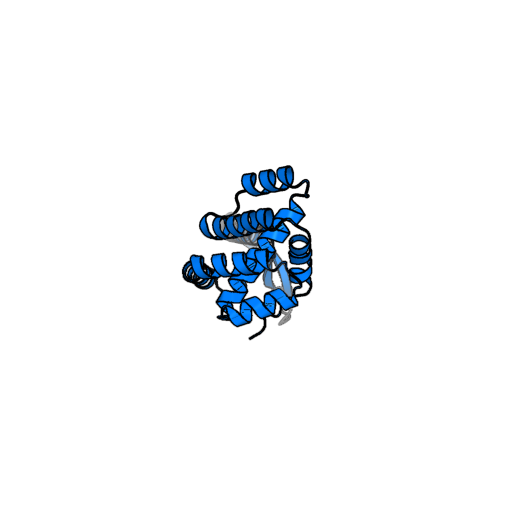14 -2.747 -7.306 1.00 52.75 124 ARG A C 1
ATOM 970 O O . ARG A 1 124 ? 5.733 -3.774 -6.885 1.00 52.75 124 ARG A O 1
ATOM 977 N N . SER A 1 125 ? 5.489 -1.541 -6.817 1.00 53.47 125 SER A N 1
ATOM 978 C CA . SER A 1 125 ? 6.473 -1.290 -5.751 1.00 53.47 125 SER A CA 1
ATOM 979 C C . SER A 1 125 ? 5.909 -1.573 -4.362 1.00 53.47 125 SER A C 1
ATOM 981 O O . SER A 1 125 ? 6.672 -1.862 -3.448 1.00 53.47 125 SER A O 1
ATOM 983 N N . LEU A 1 126 ? 4.583 -1.495 -4.204 1.00 54.31 126 LEU A N 1
ATOM 984 C CA . LEU A 1 126 ? 3.902 -1.778 -2.943 1.00 54.31 126 LEU A CA 1
ATOM 985 C C . LEU A 1 126 ? 3.543 -3.257 -2.772 1.00 54.31 126 LEU A C 1
ATOM 987 O O . LEU A 1 126 ? 3.519 -3.729 -1.645 1.00 54.31 126 LEU A O 1
ATOM 991 N N . TYR A 1 127 ? 3.306 -3.997 -3.863 1.00 52.34 127 TYR A N 1
ATOM 992 C CA . TYR A 1 127 ? 2.938 -5.422 -3.792 1.00 52.34 127 TYR A CA 1
ATOM 993 C C . TYR A 1 127 ? 4.102 -6.395 -3.883 1.00 52.34 127 TYR A C 1
ATOM 995 O O . TYR A 1 127 ? 3.965 -7.554 -3.506 1.00 52.34 127 TYR A O 1
ATOM 1003 N N . HIS A 1 128 ? 5.227 -5.969 -4.443 1.00 45.53 128 HIS A N 1
ATOM 1004 C CA . HIS A 1 128 ? 6.359 -6.851 -4.654 1.00 45.53 128 HIS A CA 1
ATOM 1005 C C . HIS A 1 128 ? 7.603 -6.170 -4.104 1.00 45.53 128 HIS A C 1
ATOM 1007 O O . HIS A 1 128 ? 8.097 -5.203 -4.683 1.00 45.53 128 HIS A O 1
ATOM 1013 N N . GLN A 1 129 ? 8.174 -6.732 -3.031 1.00 46.44 129 GLN A N 1
ATOM 1014 C CA . GLN A 1 129 ? 9.622 -6.656 -2.850 1.00 46.44 129 GLN A CA 1
ATOM 1015 C C . GLN A 1 129 ? 10.256 -6.992 -4.204 1.00 46.44 129 GLN A C 1
ATOM 1017 O O . GLN A 1 129 ? 10.075 -8.088 -4.729 1.00 46.44 129 GLN A O 1
ATOM 1022 N N . HIS A 1 130 ? 10.891 -5.989 -4.807 1.00 43.78 130 HIS A N 1
ATOM 1023 C CA . HIS A 1 130 ? 11.304 -5.978 -6.201 1.00 43.78 130 HIS A CA 1
ATOM 1024 C C . HIS A 1 130 ? 12.032 -7.262 -6.632 1.00 43.78 130 HIS A C 1
ATOM 1026 O O . HIS A 1 130 ? 13.234 -7.401 -6.426 1.00 43.78 130 HIS A O 1
ATOM 1032 N N . HIS A 1 131 ? 11.339 -8.127 -7.371 1.00 43.78 131 HIS A N 1
ATOM 1033 C CA . HIS A 1 131 ? 11.951 -8.839 -8.488 1.00 43.78 131 HIS A CA 1
ATOM 1034 C C . HIS A 1 131 ? 11.525 -8.109 -9.763 1.00 43.78 131 HIS A C 1
ATOM 1036 O O . HIS A 1 131 ? 10.549 -8.454 -10.421 1.00 43.78 131 HIS A O 1
ATOM 1042 N N . LEU A 1 132 ? 12.233 -7.023 -10.084 1.00 48.09 132 LEU A N 1
ATOM 1043 C CA . LEU A 1 132 ? 12.146 -6.407 -11.407 1.00 48.09 132 LEU A CA 1
ATOM 1044 C C . LEU A 1 132 ? 12.731 -7.404 -12.410 1.00 48.09 132 LEU A C 1
ATOM 1046 O O . LEU A 1 132 ? 13.953 -7.507 -12.531 1.00 48.09 132 LEU A O 1
ATOM 1050 N N . SER A 1 133 ? 11.865 -8.153 -13.089 1.00 54.12 133 SER A N 1
ATOM 1051 C CA . SER A 1 133 ? 12.255 -9.019 -14.192 1.00 54.12 133 SER A CA 1
ATOM 1052 C C . SER A 1 133 ? 12.149 -8.265 -15.522 1.00 54.12 133 SER A C 1
ATOM 1054 O O . SER A 1 133 ? 11.142 -7.653 -15.876 1.00 54.12 133 SER A O 1
ATOM 1056 N N . CYS A 1 134 ? 13.253 -8.240 -16.253 1.00 60.09 134 CYS A N 1
ATOM 1057 C CA . CYS A 1 134 ? 13.380 -7.751 -17.611 1.00 60.09 134 CYS A CA 1
ATOM 1058 C C . CYS A 1 134 ? 13.316 -8.936 -18.577 1.00 60.09 134 CYS A C 1
ATOM 1060 O O . CYS A 1 134 ? 13.956 -9.964 -18.364 1.00 60.09 134 CYS A O 1
ATOM 1062 N N . VAL A 1 135 ? 12.592 -8.771 -19.682 1.00 72.31 135 VAL A N 1
ATOM 1063 C CA . VAL A 1 135 ? 12.551 -9.765 -20.757 1.00 72.31 135 VAL A CA 1
ATOM 1064 C C . VAL A 1 135 ? 13.580 -9.389 -21.822 1.00 72.31 135 VAL A C 1
ATOM 1066 O O . VAL A 1 135 ? 13.469 -8.353 -22.476 1.00 72.31 135 VAL A O 1
ATOM 1069 N N . LEU A 1 136 ? 14.590 -10.235 -22.000 1.00 68.94 136 LEU A N 1
ATOM 1070 C CA . LEU A 1 136 ? 15.614 -10.136 -23.031 1.00 68.94 136 LEU A CA 1
ATOM 1071 C C . LEU A 1 136 ? 15.261 -11.073 -24.189 1.00 68.94 136 LEU A C 1
ATOM 1073 O O . LEU A 1 136 ? 15.192 -12.287 -24.019 1.00 68.94 136 LEU A O 1
ATOM 1077 N N . ARG A 1 137 ? 15.103 -10.524 -25.392 1.00 78.38 137 ARG A N 1
ATOM 1078 C CA . ARG A 1 137 ? 15.024 -11.316 -26.622 1.00 78.38 137 ARG A CA 1
ATOM 1079 C C . ARG A 1 137 ? 16.390 -11.330 -27.303 1.00 78.38 137 ARG A C 1
ATOM 1081 O O . ARG A 1 137 ? 16.888 -10.286 -27.712 1.00 78.38 137 ARG A O 1
ATOM 1088 N N . LEU A 1 138 ? 16.984 -12.514 -27.411 1.00 72.00 138 LEU A N 1
ATOM 1089 C CA . LEU A 1 138 ? 18.263 -12.751 -28.063 1.00 72.00 138 LEU A CA 1
ATOM 1090 C C . LEU A 1 138 ? 18.033 -13.440 -29.408 1.00 72.00 138 LEU A C 1
ATOM 1092 O O . LEU A 1 138 ? 17.744 -14.634 -29.464 1.00 72.00 138 LEU A O 1
ATOM 1096 N N . ASP A 1 139 ? 18.209 -12.689 -30.487 1.00 76.75 139 ASP A N 1
ATOM 1097 C CA . ASP A 1 139 ? 18.153 -13.223 -31.841 1.00 76.75 139 ASP A CA 1
ATOM 1098 C C . ASP A 1 139 ? 19.573 -13.616 -32.281 1.00 76.75 139 ASP A C 1
ATOM 1100 O O . ASP A 1 139 ? 20.458 -12.769 -32.420 1.00 76.75 139 ASP A O 1
ATOM 1104 N N . THR A 1 140 ? 19.816 -14.915 -32.470 1.00 74.19 140 THR A N 1
ATOM 1105 C CA . THR A 1 140 ? 21.116 -15.442 -32.912 1.00 74.19 140 THR A CA 1
ATOM 1106 C C . THR A 1 140 ? 21.041 -15.983 -34.334 1.00 74.19 140 THR A C 1
ATOM 1108 O O . THR A 1 140 ? 20.100 -16.680 -34.714 1.00 74.19 140 THR A O 1
ATOM 1111 N N . THR A 1 141 ? 22.061 -15.669 -35.131 1.00 72.62 141 THR A N 1
ATOM 1112 C CA . THR A 1 141 ? 22.232 -16.180 -36.496 1.00 72.62 141 THR A CA 1
ATOM 1113 C C . THR A 1 141 ? 23.475 -17.056 -36.554 1.00 72.62 141 THR A C 1
ATOM 1115 O O . THR A 1 141 ? 24.585 -16.573 -36.313 1.00 72.62 141 THR A O 1
ATOM 1118 N N . ARG A 1 142 ? 23.314 -18.343 -36.875 1.00 67.31 142 ARG A N 1
ATOM 1119 C CA . ARG A 1 142 ? 24.447 -19.265 -37.021 1.00 67.31 142 ARG A CA 1
ATOM 1120 C C . ARG A 1 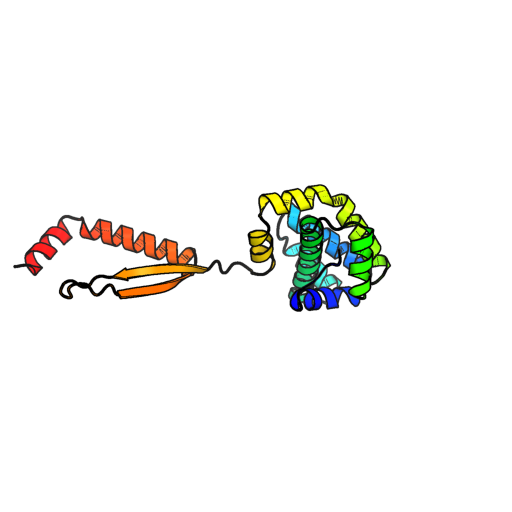142 ? 25.115 -19.079 -38.391 1.00 67.31 142 ARG A C 1
ATOM 1122 O O . ARG A 1 142 ? 24.416 -19.042 -39.405 1.00 67.31 142 ARG A O 1
ATOM 1129 N N . PRO A 1 143 ? 26.454 -18.983 -38.464 1.00 54.03 143 PRO A N 1
ATOM 1130 C CA . PRO A 1 143 ? 27.153 -18.883 -39.739 1.00 54.03 143 PRO A CA 1
ATOM 1131 C C . PRO A 1 143 ? 27.082 -20.231 -40.472 1.00 54.03 143 PRO A C 1
ATOM 1133 O O . PRO A 1 143 ? 27.791 -21.167 -40.121 1.00 54.03 143 PRO A O 1
ATOM 1136 N N . GLY A 1 144 ? 26.203 -20.335 -41.473 1.00 61.88 144 GLY A N 1
ATOM 1137 C CA . GLY A 1 144 ? 26.032 -21.535 -42.307 1.00 61.88 144 GLY A CA 1
ATOM 1138 C C . GLY A 1 144 ? 24.579 -21.843 -42.679 1.00 61.88 144 GLY A C 1
ATOM 1139 O O . GLY A 1 144 ? 24.332 -22.427 -43.731 1.00 61.88 144 GLY A O 1
ATOM 1140 N N . GLU A 1 145 ? 23.613 -21.377 -41.887 1.00 58.22 145 GLU A N 1
ATOM 1141 C CA . GLU A 1 145 ? 22.182 -21.526 -42.174 1.00 58.22 145 GLU A CA 1
ATOM 1142 C C . GLU A 1 145 ? 21.642 -20.218 -42.767 1.00 58.22 145 GLU A C 1
ATOM 1144 O O . GLU A 1 145 ? 21.559 -19.189 -42.095 1.00 58.22 145 GLU A O 1
ATOM 1149 N N . ARG A 1 146 ? 21.292 -20.227 -44.060 1.00 48.88 146 ARG A N 1
ATOM 1150 C CA . ARG A 1 146 ? 20.639 -19.079 -44.705 1.00 48.88 146 ARG A CA 1
ATOM 1151 C C . ARG A 1 146 ? 19.241 -18.895 -44.106 1.00 48.88 146 ARG A C 1
ATOM 1153 O O . ARG A 1 146 ? 18.321 -19.614 -44.471 1.00 48.88 146 ARG A O 1
ATOM 1160 N N . GLY A 1 147 ? 19.086 -17.903 -43.231 1.00 57.38 147 GLY A N 1
ATOM 1161 C CA . GLY A 1 147 ? 17.785 -17.319 -42.881 1.00 57.38 147 GLY A CA 1
ATOM 1162 C C . GLY A 1 147 ? 17.100 -17.830 -41.610 1.00 57.38 147 GLY A C 1
ATOM 1163 O O . GLY A 1 147 ? 16.049 -17.300 -41.265 1.00 57.38 147 GLY A O 1
ATOM 1164 N N . ALA A 1 148 ? 17.670 -18.794 -40.881 1.00 54.28 148 ALA A N 1
ATOM 1165 C CA . ALA A 1 148 ? 17.108 -19.229 -39.601 1.00 54.28 148 ALA A CA 1
ATOM 1166 C C . ALA A 1 148 ? 17.599 -18.318 -38.459 1.00 54.28 148 ALA A C 1
ATOM 1168 O O . ALA A 1 148 ? 18.712 -18.470 -37.955 1.00 54.28 148 ALA A O 1
ATOM 1169 N N . VAL A 1 149 ? 16.775 -17.343 -38.065 1.00 65.62 149 VAL A N 1
ATOM 1170 C CA . VAL A 1 149 ? 16.982 -16.554 -36.840 1.00 65.62 149 VAL A CA 1
ATOM 1171 C C . VAL A 1 149 ? 16.448 -17.370 -35.665 1.00 65.62 149 VAL A C 1
ATOM 1173 O O . VAL A 1 149 ? 15.248 -17.628 -35.590 1.00 65.62 149 VAL A O 1
ATOM 1176 N N . GLN A 1 150 ? 17.324 -17.792 -34.751 1.00 67.75 150 GLN A N 1
ATOM 1177 C CA . GLN A 1 150 ? 16.902 -18.412 -33.494 1.00 67.75 150 GLN A CA 1
ATOM 1178 C C . GLN A 1 150 ? 16.664 -17.308 -32.467 1.00 67.75 150 GLN A C 1
ATOM 1180 O O . GLN A 1 150 ? 17.620 -16.710 -31.972 1.00 67.75 150 GLN A O 1
ATOM 1185 N N . SER A 1 151 ? 15.392 -17.026 -32.184 1.00 69.12 151 SER A N 1
ATOM 1186 C CA . SER A 1 151 ? 14.974 -16.069 -31.162 1.00 69.12 151 SER A CA 1
ATOM 1187 C C . SER A 1 151 ? 14.784 -16.775 -29.822 1.00 69.12 151 SER A C 1
ATOM 1189 O O . SER A 1 151 ? 13.833 -17.541 -29.659 1.00 69.12 151 SER A O 1
ATOM 1191 N N . ASN A 1 152 ? 15.654 -16.492 -28.858 1.00 70.94 152 ASN A N 1
ATOM 1192 C CA . ASN A 1 152 ? 15.528 -16.987 -27.492 1.00 70.94 152 ASN A CA 1
ATOM 1193 C C . ASN A 1 152 ? 15.024 -15.858 -26.596 1.00 70.94 152 ASN A C 1
ATOM 1195 O O . ASN A 1 152 ? 15.623 -14.786 -26.549 1.00 70.94 152 ASN A O 1
ATOM 1199 N N . VAL A 1 153 ? 13.925 -16.095 -25.887 1.00 73.88 153 VAL A N 1
ATOM 1200 C CA . VAL A 1 153 ? 13.381 -15.149 -24.910 1.00 73.88 153 VAL A CA 1
ATOM 1201 C C . VAL A 1 153 ? 13.830 -15.591 -23.522 1.00 73.88 153 VAL A C 1
ATOM 1203 O O . VAL A 1 153 ? 13.677 -16.755 -23.162 1.00 73.88 153 VAL A O 1
ATOM 1206 N N . LEU A 1 154 ? 14.424 -14.672 -22.771 1.00 68.75 154 LEU A N 1
ATOM 1207 C CA . LEU A 1 154 ? 15.000 -14.894 -21.450 1.00 68.75 154 LEU A CA 1
ATOM 1208 C C . LEU A 1 154 ? 14.400 -13.875 -20.488 1.00 68.75 154 LEU A C 1
ATOM 1210 O O . LEU A 1 154 ? 14.452 -12.678 -20.748 1.00 68.75 154 LEU A O 1
ATOM 1214 N N . GLU A 1 155 ? 13.859 -14.337 -19.372 1.00 71.75 155 GLU A N 1
ATOM 1215 C CA . GLU A 1 155 ? 13.485 -13.470 -18.260 1.00 71.75 155 GLU A CA 1
ATOM 1216 C C . GLU A 1 155 ? 14.674 -13.370 -17.295 1.00 71.75 155 GLU A C 1
ATOM 1218 O O . GLU A 1 155 ? 15.299 -14.379 -16.967 1.00 71.75 155 GLU A O 1
ATOM 1223 N N . THR A 1 156 ? 15.055 -12.155 -16.906 1.00 69.38 156 THR A N 1
ATOM 1224 C CA . THR A 1 156 ? 16.265 -11.897 -16.114 1.00 69.38 156 THR A CA 1
ATOM 1225 C C . THR A 1 156 ? 16.079 -10.703 -15.190 1.00 69.38 156 THR A C 1
ATOM 1227 O O . THR A 1 156 ? 15.315 -9.800 -15.497 1.00 69.38 156 THR A O 1
ATOM 1230 N N . ASP A 1 157 ? 16.767 -10.654 -14.059 1.00 75.44 157 ASP A N 1
ATOM 1231 C CA . ASP A 1 157 ? 16.775 -9.499 -13.162 1.00 75.44 157 ASP A CA 1
ATOM 1232 C C . ASP A 1 157 ? 17.775 -8.414 -13.614 1.00 75.44 157 ASP A C 1
ATOM 1234 O O . ASP A 1 157 ? 18.705 -8.656 -14.391 1.00 75.44 157 ASP A O 1
ATOM 1238 N N . VAL A 1 158 ? 17.604 -7.187 -13.109 1.00 70.06 158 VAL A N 1
ATOM 1239 C CA . VAL A 1 158 ? 18.431 -6.021 -13.486 1.00 70.06 158 VAL A CA 1
ATOM 1240 C C . VAL A 1 158 ? 19.925 -6.250 -13.202 1.00 70.06 158 VAL A C 1
ATOM 1242 O O . VAL A 1 158 ? 20.780 -5.834 -13.991 1.00 70.06 158 VAL A O 1
ATOM 1245 N N . THR A 1 159 ? 20.258 -6.937 -12.106 1.00 71.62 159 THR A N 1
ATOM 1246 C CA . THR A 1 159 ? 21.644 -7.255 -11.736 1.00 71.62 159 THR A CA 1
ATOM 1247 C C . THR A 1 159 ? 22.287 -8.237 -12.712 1.00 71.62 159 THR A C 1
ATOM 1249 O O . THR A 1 159 ? 23.401 -7.989 -13.186 1.00 71.62 159 THR A O 1
ATOM 1252 N N . THR A 1 160 ? 21.576 -9.296 -13.097 1.00 76.31 160 THR A N 1
ATOM 1253 C CA . THR A 1 160 ? 22.041 -10.247 -14.115 1.00 76.31 160 THR A CA 1
ATOM 1254 C C . THR A 1 160 ? 22.188 -9.585 -15.486 1.00 76.31 160 THR A C 1
ATOM 1256 O O . THR A 1 160 ? 23.189 -9.808 -16.172 1.00 76.31 160 THR A O 1
ATOM 1259 N N . LEU A 1 161 ? 21.267 -8.699 -15.878 1.00 76.56 161 LEU A N 1
ATOM 1260 C CA . LEU A 1 161 ? 21.360 -7.958 -17.140 1.00 76.56 161 LEU A CA 1
ATOM 1261 C C . LEU A 1 161 ? 22.611 -7.064 -17.202 1.00 76.56 161 LEU A C 1
ATOM 1263 O O . LEU A 1 161 ? 23.320 -7.048 -18.215 1.00 76.56 161 LEU A O 1
ATOM 1267 N N . LEU A 1 162 ? 22.926 -6.347 -16.118 1.00 75.06 162 LEU A N 1
ATOM 1268 C CA . LEU A 1 162 ? 24.146 -5.538 -16.022 1.00 75.06 162 LEU A CA 1
ATOM 1269 C C . LEU A 1 162 ? 25.403 -6.403 -16.156 1.00 75.06 162 L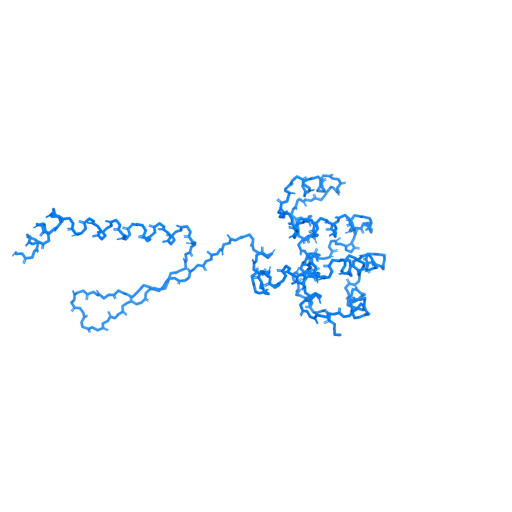EU A C 1
ATOM 1271 O O . LEU A 1 162 ? 26.311 -6.050 -16.916 1.00 75.06 162 LEU A O 1
ATOM 1275 N N . HIS A 1 163 ? 25.426 -7.557 -15.486 1.00 78.12 163 HIS A N 1
ATOM 1276 C CA . HIS A 1 163 ? 26.536 -8.500 -15.574 1.00 78.12 163 HIS A CA 1
ATOM 1277 C C . HIS A 1 163 ? 26.735 -9.021 -17.003 1.00 78.12 163 HIS A C 1
ATOM 1279 O O . HIS A 1 163 ? 27.844 -8.952 -17.533 1.00 78.12 163 HIS A O 1
ATOM 1285 N N . VAL A 1 164 ? 25.663 -9.460 -17.671 1.00 78.44 164 VAL A N 1
ATOM 1286 C CA . VAL A 1 164 ? 25.705 -9.921 -19.070 1.00 78.44 164 VAL A CA 1
ATOM 1287 C C . VAL A 1 164 ? 26.218 -8.815 -19.993 1.00 78.44 164 VAL A C 1
ATOM 1289 O O . VAL A 1 164 ? 27.079 -9.056 -20.838 1.00 78.44 164 VAL A O 1
ATOM 1292 N N . THR A 1 165 ? 25.762 -7.577 -19.799 1.00 78.56 165 THR A N 1
ATOM 1293 C CA . THR A 1 165 ? 26.210 -6.432 -20.604 1.00 78.56 165 THR A CA 1
ATOM 1294 C C . THR A 1 165 ? 27.703 -6.152 -20.408 1.00 78.56 165 THR A C 1
ATOM 1296 O O . THR A 1 165 ? 28.415 -5.853 -21.370 1.00 78.56 165 THR A O 1
ATOM 1299 N N . GLN A 1 166 ? 28.200 -6.258 -19.174 1.00 79.06 166 GLN A N 1
ATOM 1300 C CA . GLN A 1 166 ? 29.615 -6.079 -18.859 1.00 79.06 166 GLN A CA 1
ATOM 1301 C C . GLN A 1 166 ? 30.473 -7.195 -19.466 1.00 79.06 166 GLN A C 1
ATOM 1303 O O . GLN A 1 166 ? 31.486 -6.893 -20.096 1.00 79.06 166 GLN A O 1
ATOM 1308 N N . GLN A 1 167 ? 30.036 -8.453 -19.355 1.00 81.94 167 GLN A N 1
ATOM 1309 C CA . GLN A 1 167 ? 30.708 -9.606 -19.959 1.00 81.94 167 GLN A CA 1
ATOM 1310 C C . GLN A 1 167 ? 30.754 -9.500 -21.487 1.00 81.94 167 GLN A C 1
ATOM 1312 O O . GLN A 1 167 ? 31.807 -9.699 -22.086 1.00 81.94 167 GLN A O 1
ATOM 1317 N N . LEU A 1 168 ? 29.658 -9.093 -22.135 1.00 78.94 168 LEU A N 1
ATOM 1318 C CA . LEU A 1 168 ? 29.628 -8.884 -23.587 1.00 78.94 168 LEU A CA 1
ATOM 1319 C C . LEU A 1 168 ? 30.540 -7.731 -24.024 1.00 78.94 168 LEU A C 1
ATOM 1321 O O . LEU A 1 168 ? 31.238 -7.851 -25.028 1.00 78.94 168 LEU A O 1
ATOM 1325 N N . LYS A 1 169 ? 30.589 -6.627 -23.268 1.00 75.75 169 LYS A N 1
ATOM 1326 C CA . LYS A 1 169 ? 31.529 -5.521 -23.531 1.00 75.75 169 LYS A CA 1
ATOM 1327 C C . LYS A 1 169 ? 32.980 -5.955 -23.352 1.00 75.75 169 LYS A C 1
ATOM 1329 O O . LYS A 1 169 ? 33.835 -5.548 -24.139 1.00 75.75 169 LYS A O 1
ATOM 1334 N N . GLN A 1 170 ? 33.258 -6.770 -22.340 1.00 79.75 170 GLN A N 1
ATOM 1335 C CA . GLN A 1 170 ? 34.583 -7.324 -22.104 1.00 79.75 170 GLN A CA 1
ATOM 1336 C C . GLN A 1 170 ? 34.988 -8.275 -23.235 1.00 79.75 170 GLN A C 1
ATOM 1338 O O . GLN A 1 170 ? 36.035 -8.061 -23.840 1.00 79.75 170 GLN A O 1
ATOM 1343 N N . ALA A 1 171 ? 34.124 -9.218 -23.611 1.00 78.25 171 ALA A N 1
ATOM 1344 C CA . ALA A 1 171 ? 34.342 -10.121 -24.737 1.00 78.25 171 ALA A CA 1
ATOM 1345 C C . ALA A 1 171 ? 34.513 -9.362 -26.066 1.00 78.25 171 ALA A C 1
ATOM 1347 O O . ALA A 1 171 ? 35.381 -9.700 -26.868 1.00 78.25 171 ALA A O 1
ATOM 1348 N N . LEU A 1 172 ? 33.745 -8.289 -26.294 1.00 75.56 172 LEU A N 1
ATOM 1349 C CA . LEU A 1 172 ? 33.909 -7.416 -27.460 1.00 75.56 172 LEU A CA 1
ATOM 1350 C C . LEU A 1 172 ? 35.283 -6.734 -27.448 1.00 75.56 172 LEU A C 1
ATOM 1352 O O . LEU A 1 172 ? 35.985 -6.723 -28.461 1.00 75.56 172 LEU A O 1
ATOM 1356 N N . LYS A 1 173 ? 35.698 -6.194 -26.298 1.00 74.62 173 LYS A N 1
ATOM 1357 C CA . LYS A 1 173 ? 37.010 -5.562 -26.134 1.00 74.62 173 LYS A CA 1
ATOM 1358 C C . LYS A 1 173 ? 38.130 -6.574 -26.376 1.00 74.62 173 LYS A C 1
ATOM 1360 O O . LYS A 1 173 ? 39.037 -6.285 -27.153 1.00 74.62 173 LYS A O 1
ATOM 1365 N N . GLU A 1 174 ? 38.029 -7.773 -25.811 1.00 75.62 174 GLU A N 1
ATOM 1366 C CA . GLU A 1 174 ? 38.970 -8.881 -26.000 1.00 75.62 174 GLU A CA 1
ATOM 1367 C C . GLU A 1 174 ? 39.035 -9.340 -27.464 1.00 75.62 174 GLU A C 1
ATOM 1369 O O . GLU A 1 174 ? 40.134 -9.448 -28.012 1.00 75.62 174 GLU A O 1
ATOM 1374 N N . ALA A 1 175 ? 37.899 -9.469 -28.156 1.00 63.50 175 ALA A N 1
ATOM 1375 C CA . ALA A 1 175 ? 37.839 -9.795 -29.584 1.00 63.50 175 ALA A CA 1
ATOM 1376 C C . ALA A 1 175 ? 38.489 -8.721 -30.479 1.00 63.50 175 ALA A C 1
ATOM 1378 O O . ALA A 1 175 ? 39.034 -9.032 -31.542 1.00 63.50 175 ALA A O 1
ATOM 1379 N N . THR A 1 176 ? 38.473 -7.452 -30.055 1.00 60.78 176 THR A N 1
ATOM 1380 C CA . THR A 1 176 ? 39.151 -6.361 -30.776 1.00 60.78 176 THR A CA 1
ATOM 1381 C C . THR A 1 176 ? 40.656 -6.278 -30.513 1.00 60.78 176 THR A C 1
ATOM 1383 O O . THR A 1 176 ? 41.360 -5.631 -31.296 1.00 60.78 176 THR A O 1
ATOM 1386 N N . THR A 1 177 ? 41.179 -6.946 -29.477 1.00 66.56 177 THR A N 1
ATOM 1387 C CA . THR A 1 177 ? 42.619 -6.936 -29.184 1.00 66.56 177 THR A CA 1
ATOM 1388 C C . THR A 1 177 ? 43.434 -7.634 -30.278 1.00 66.56 177 THR A C 1
ATOM 1390 O O . THR A 1 177 ? 43.008 -8.602 -30.917 1.00 66.56 177 THR A O 1
ATOM 1393 N N . ALA A 1 178 ? 44.655 -7.141 -30.505 1.00 57.16 178 ALA A N 1
ATOM 1394 C CA . ALA A 1 178 ? 45.548 -7.625 -31.561 1.00 57.16 178 ALA A CA 1
ATOM 1395 C C . ALA A 1 178 ? 45.869 -9.132 -31.460 1.00 57.16 178 ALA A C 1
ATOM 1397 O O . ALA A 1 178 ? 46.135 -9.770 -32.480 1.00 57.16 178 ALA A O 1
ATOM 1398 N N . HIS A 1 179 ? 45.795 -9.708 -30.254 1.00 55.75 179 HIS A N 1
ATOM 1399 C CA . HIS A 1 179 ? 46.024 -11.129 -29.999 1.00 55.75 179 HIS A CA 1
ATOM 1400 C C . HIS A 1 179 ? 44.892 -12.008 -30.568 1.00 55.75 179 HIS A C 1
ATOM 1402 O O . HIS A 1 179 ? 45.162 -12.968 -31.289 1.00 55.75 179 HIS A O 1
ATOM 1408 N N . HIS A 1 180 ? 43.622 -11.628 -30.373 1.00 51.31 180 HIS A N 1
ATOM 1409 C CA . HIS A 1 180 ? 42.469 -12.329 -30.960 1.00 51.31 180 HIS A CA 1
ATOM 1410 C C . HIS A 1 180 ? 42.374 -12.157 -32.482 1.00 51.31 180 HIS A C 1
ATOM 1412 O O . HIS A 1 180 ? 41.980 -13.087 -33.187 1.00 51.31 180 HIS A O 1
ATOM 1418 N N . ARG A 1 181 ? 42.801 -11.010 -33.030 1.00 55.62 181 ARG A N 1
ATOM 1419 C CA . ARG A 1 181 ? 42.920 -10.815 -34.490 1.00 55.62 181 ARG A CA 1
ATOM 1420 C C . ARG A 1 181 ? 43.980 -11.715 -35.135 1.00 55.62 181 ARG A C 1
ATOM 1422 O O . ARG A 1 181 ? 43.819 -12.077 -36.295 1.00 55.62 181 ARG A O 1
ATOM 1429 N N . LYS A 1 182 ? 45.053 -12.074 -34.419 1.00 55.00 182 LYS A N 1
ATOM 1430 C CA . LYS A 1 182 ? 46.059 -13.038 -34.905 1.00 55.00 182 LYS A CA 1
ATOM 1431 C C . LYS A 1 182 ? 45.524 -14.473 -34.886 1.00 55.00 182 LYS A C 1
ATOM 1433 O O . LYS A 1 182 ? 45.647 -15.159 -35.893 1.00 55.00 182 LYS A O 1
ATOM 1438 N N . VAL A 1 183 ? 44.864 -14.883 -33.802 1.00 56.34 183 VAL A N 1
ATOM 1439 C CA . VAL A 1 183 ? 44.298 -16.240 -33.662 1.00 56.34 183 VAL A CA 1
ATOM 1440 C C . VAL A 1 183 ? 43.090 -16.466 -34.587 1.00 56.34 183 VAL A C 1
ATOM 1442 O O . VAL A 1 183 ? 42.990 -17.494 -35.243 1.00 56.34 183 VAL A O 1
ATOM 1445 N N . SER A 1 184 ? 42.194 -15.486 -34.743 1.00 52.06 184 SER A N 1
ATOM 1446 C CA . SER A 1 184 ? 41.061 -15.595 -35.687 1.00 52.06 184 SER A CA 1
ATOM 1447 C C . SER A 1 184 ? 41.486 -15.656 -37.159 1.00 52.06 184 SER A C 1
ATOM 1449 O O . SER A 1 184 ? 40.753 -16.205 -37.981 1.00 52.06 184 SER A O 1
ATOM 1451 N N . ARG A 1 185 ? 42.670 -15.129 -37.503 1.00 53.06 185 ARG A N 1
ATOM 1452 C CA . ARG A 1 185 ? 43.271 -15.297 -38.835 1.00 53.06 185 ARG A CA 1
ATOM 1453 C C . ARG A 1 185 ? 43.926 -16.667 -39.012 1.00 53.06 185 ARG A C 1
ATOM 1455 O O . ARG A 1 185 ? 43.836 -17.195 -40.109 1.00 53.06 185 ARG A O 1
ATOM 1462 N N . SER A 1 186 ? 44.523 -17.254 -37.971 1.00 51.50 186 SER A N 1
ATOM 1463 C CA . SER A 1 186 ? 45.121 -18.600 -38.051 1.00 51.50 186 SER A CA 1
ATOM 1464 C C . SER A 1 186 ? 44.095 -19.736 -38.021 1.00 51.50 186 SER A C 1
ATOM 1466 O O . SER A 1 186 ? 44.410 -20.837 -38.434 1.00 51.50 186 SER A O 1
ATOM 1468 N N . VAL A 1 187 ? 42.879 -19.488 -37.525 1.00 52.66 187 VAL A N 1
ATOM 1469 C CA . VAL A 1 187 ? 41.770 -20.467 -37.527 1.00 52.66 187 VAL A CA 1
ATOM 1470 C C . VAL A 1 187 ? 40.962 -20.426 -38.839 1.00 52.66 187 VAL A C 1
ATOM 1472 O O . VAL A 1 187 ? 40.155 -21.311 -39.099 1.00 52.66 187 VAL A O 1
ATOM 1475 N N . ARG A 1 188 ? 41.167 -19.404 -39.686 1.00 47.94 188 ARG A N 1
ATOM 1476 C CA . ARG A 1 188 ? 40.540 -19.278 -41.018 1.00 47.94 188 ARG A CA 1
ATOM 1477 C C . ARG A 1 188 ? 41.464 -19.653 -42.191 1.00 47.94 188 ARG A C 1
ATOM 1479 O O . ARG A 1 188 ? 40.993 -19.580 -43.324 1.00 47.94 188 ARG A O 1
ATOM 1486 N N . SER A 1 189 ? 42.730 -20.009 -41.946 1.00 40.44 189 SER A N 1
ATOM 1487 C CA . SER A 1 189 ? 43.628 -20.634 -42.938 1.00 40.44 189 SER A CA 1
ATOM 1488 C C . SER A 1 189 ? 43.655 -22.139 -42.739 1.00 40.44 189 SER A C 1
ATOM 1490 O O . SER A 1 189 ? 43.566 -22.861 -43.748 1.00 40.44 189 SER A O 1
#

InterPro domains:
  IPR037354 COMM domain-containing protein 2 [PTHR15857] (1-187)

Radius of gyration: 25.73 Å; chains: 1; bounding box: 66×38×66 Å

Organism: Monosiga brevicollis (NCBI:txid81824)

Foldseek 3Di:
DADDDDPLLLVLQVVQQVDDLVLLLLLLVVLVCCLVPNDDVVSLVVSCVVVVHDSVSSLSNSLSLNVLLLSCLVVVPDLVNQLVNVVVSVHDNSNSVSSSVSSVVCVVVSNVSCVVCPVVSSVVVSPDPDPPWDKDWDFDDDPPDPPDTDTDIDIDGPVVVVVVVVVVVVVVVVCPDPVVVVVVVVVVD

pLDDT: mean 72.38, std 11.19, range [40.44, 89.19]

Sequence (189 aa):
MLLVLSAEHKAHLQLLGTLDPAIVTEFGNIAIDFLQNGTNQKVYQSAAKKLGLPLTDVSSAVEGIMFLLLECVRLNIEETDLHDSLLTLSFPTEFSTQLIEIYKTHHEFLRYVLDTLGPEVAQRSLYHQHHLSCVLRLDTTRPGERGAVQSNVLETDVTTLLHVTQQLKQALKEATTAHHRKVSRSVRS

Secondary structure (DSSP, 8-state):
------HHHHHHHHTGGGS-HHHHHHHHHHHHHHHHH---HHHHHHHHHHHT--HHHHHHHHHHHHHHHHHHHHTT--HHHHHHHHHHTT--HHHHHHHHHHHHHTHHHHHHHHHHH-HHHHHHHHHSS---EEEEEEEEE-TTSSS-EEEEEEEEEHHHHHHHHHHHHHHHHHHHSHHHHHHHHHS--